Protein AF-A0A7W4DAJ7-F1 (afdb_monomer)

pLDDT: mean 89.37, std 15.66, range [26.16, 98.56]

Secondary structure (DSSP, 8-state):
----------------------SEEEESSSSPPTTEEEEEEESS-GGGTTSPEEEEEESTT-SEEEES-S-PPTTEEEEEEEEEEEEETBEEEEEEEEEEEEEEE-TT-SEEEESSS---TTEEEEEEEEESS--TB---SSS-EEEEEEEE-TT-SEEEEETTSPPPTTEEEEEEE--TBBBSSTT-EEEEEESS---EEEEEEEEETTS-EEEESS--HHHHHHTTEEEEEEEEEEESS--TTEEEEEEEEETTTTEEEEESS--HHHHHTTTPEEEEEEEEEESS--TTEEEEEEEEETTTTEEEEESS--SS-BTTBEEEEEEEEEE--

Solvent-accessible surface area (backbone atoms only — not comparable to full-atom values): 18403 Å² total; per-residue (Å²): 132,89,80,91,86,86,82,87,78,87,74,89,86,78,87,82,75,76,76,71,76,61,63,58,49,74,40,65,57,92,72,65,58,92,68,38,42,46,44,34,34,42,65,62,24,74,95,36,81,52,33,46,34,31,32,31,36,43,53,81,93,56,58,70,48,62,22,54,54,88,79,64,57,89,55,29,38,40,42,28,32,47,71,45,72,48,76,53,59,63,26,69,21,88,90,50,73,42,57,39,29,30,35,34,45,47,74,55,48,55,68,49,58,21,48,50,77,80,62,33,91,48,36,35,28,52,28,38,52,74,46,74,50,76,54,57,52,23,69,26,86,90,49,73,32,54,39,27,37,32,35,47,52,35,73,51,55,61,50,67,30,22,64,81,34,66,74,41,93,55,51,45,81,76,46,71,38,63,36,74,48,39,36,88,55,78,56,23,27,27,37,33,37,38,80,67,61,86,55,69,35,52,31,32,31,29,42,30,82,87,63,17,45,46,63,33,58,72,90,52,67,71,66,36,42,76,76,43,27,44,83,74,48,64,60,21,23,29,45,67,56,91,51,69,60,45,45,53,30,33,29,26,37,21,76,93,65,49,22,40,44,76,33,59,71,90,50,69,76,66,40,42,79,73,54,27,43,81,68,51,76,40,47,29,32,23,57,31,84,32,72,84,38,40,51,34,32,34,24,43,19,87,85,78,63,28,41,48,77,34,61,69,88,47,91,89,33,57,99,73,22,35,60,76,48,72,58,31,20,30,32,70,96

Sequence (333 aa):
MNKYLCILAALISLSSTQLQAATTSTSCSSTAPSGYVMTKIQERSNSCSGGNLYTYTRLAGESVLDTCIRTTPSGWINTKERSYTGSGICGSSSGTPKTIWQITNSYGQTKLNSCTRTLPTGWVITRQTSYSGSGDCGMASGSKRTQYEAQSTAGQSQMSVCNASTLPSGWEVSATSSSTNCGTGSGNLWKILNTKPLTKVALHHYIGKTGDNLYVTKRDDAGMALYKYSYNAIAAQVPSSAAFGTTVLHRYYNASIANSFYTIGRDDASYSKFGYTYAGAAANVFTAKVPNATALHRYWNPTTKHHFYSVVYSSTGINGFKYEKVEGYVYNP

Mean predicted aligned error: 7.99 Å

Radius of gyration: 26.55 Å; Cα contacts (8 Å, |Δi|>4): 774; chains: 1; bounding box: 78×49×83 Å

Organism: NCBI:txid2759165

Structure (mmCIF, N/CA/C/O backbone):
data_AF-A0A7W4DAJ7-F1
#
_entry.id   AF-A0A7W4DAJ7-F1
#
loop_
_atom_site.group_PDB
_atom_site.id
_atom_site.type_symbol
_atom_site.label_atom_id
_atom_site.label_alt_id
_atom_site.label_comp_id
_atom_site.label_asym_id
_atom_site.label_entity_id
_atom_site.label_seq_id
_atom_site.pdbx_PDB_ins_code
_atom_site.Cartn_x
_atom_site.Cartn_y
_atom_site.Cartn_z
_atom_site.occupancy
_atom_site.B_iso_or_equiv
_atom_site.auth_seq_id
_atom_site.auth_comp_id
_atom_site.auth_asym_id
_atom_site.auth_atom_id
_atom_site.pdbx_PDB_model_num
ATOM 1 N N . MET A 1 1 ? 51.547 -26.881 51.484 1.00 33.78 1 MET A N 1
ATOM 2 C CA . MET A 1 1 ? 51.758 -27.624 50.217 1.00 33.78 1 MET A CA 1
ATOM 3 C C . MET A 1 1 ? 50.381 -27.728 49.559 1.00 33.78 1 MET A C 1
ATOM 5 O O . MET A 1 1 ? 49.455 -28.091 50.261 1.00 33.78 1 MET A O 1
ATOM 9 N N . ASN A 1 2 ? 50.125 -27.098 48.402 1.00 30.67 2 ASN A N 1
ATOM 10 C CA . ASN A 1 2 ? 50.124 -27.732 47.063 1.00 30.67 2 ASN A CA 1
ATOM 11 C C . ASN A 1 2 ? 49.470 -29.142 47.055 1.00 30.67 2 ASN A C 1
ATOM 13 O O . ASN A 1 2 ? 49.910 -29.979 47.830 1.00 30.67 2 ASN A O 1
ATOM 17 N N . LYS A 1 3 ? 48.514 -29.497 46.171 1.00 32.69 3 LYS A N 1
ATOM 18 C CA . LYS A 1 3 ? 48.150 -28.904 44.859 1.00 32.69 3 LYS A CA 1
ATOM 19 C C . LYS A 1 3 ? 46.856 -29.550 44.277 1.00 32.69 3 LYS A C 1
ATOM 21 O O . LYS A 1 3 ? 46.663 -30.737 44.498 1.00 32.69 3 LYS A O 1
ATOM 26 N N . TYR A 1 4 ? 46.106 -28.815 43.434 1.00 31.58 4 TYR A N 1
ATOM 27 C CA . TYR A 1 4 ? 45.029 -29.271 42.502 1.00 31.58 4 TYR A CA 1
ATOM 28 C C . TYR A 1 4 ? 43.730 -29.884 43.090 1.00 31.58 4 TYR A C 1
ATOM 30 O O . TYR A 1 4 ? 43.717 -30.308 44.235 1.00 31.58 4 TYR A O 1
ATOM 38 N N . LEU A 1 5 ? 42.619 -30.074 42.352 1.00 30.75 5 LEU A N 1
ATOM 39 C CA . LEU A 1 5 ? 41.896 -29.298 41.307 1.00 30.75 5 LEU A CA 1
ATOM 40 C C . LEU A 1 5 ? 40.697 -30.166 40.850 1.00 30.75 5 LEU A C 1
ATOM 42 O O . LEU A 1 5 ? 40.936 -31.228 40.285 1.00 30.75 5 LEU A O 1
ATOM 46 N N . CYS A 1 6 ? 39.445 -29.714 40.989 1.00 26.16 6 CYS A N 1
ATOM 47 C CA . CYS A 1 6 ? 38.350 -30.104 40.078 1.00 26.16 6 CYS A CA 1
ATOM 48 C C . CYS A 1 6 ? 37.116 -29.212 40.262 1.00 26.16 6 CYS A C 1
ATOM 50 O O . CYS A 1 6 ? 36.473 -29.223 41.308 1.00 26.16 6 CYS A O 1
ATOM 52 N N . ILE A 1 7 ? 36.786 -28.454 39.218 1.00 32.19 7 ILE A N 1
ATOM 53 C CA . ILE A 1 7 ? 35.548 -27.680 39.099 1.00 32.19 7 ILE A CA 1
ATOM 54 C C . ILE A 1 7 ? 34.570 -28.539 38.297 1.00 32.19 7 ILE A C 1
ATOM 56 O O . ILE A 1 7 ? 34.875 -28.885 37.156 1.00 32.19 7 ILE A O 1
ATOM 60 N N . LEU A 1 8 ? 33.398 -28.861 38.853 1.00 30.36 8 LEU A N 1
ATOM 61 C CA . LEU A 1 8 ? 32.324 -29.466 38.066 1.00 30.36 8 LEU A CA 1
ATOM 62 C C . LEU A 1 8 ? 31.542 -28.354 37.354 1.00 30.36 8 LEU A C 1
ATOM 64 O O . LEU A 1 8 ? 30.741 -27.648 37.965 1.00 30.36 8 LEU A O 1
ATOM 68 N N . ALA A 1 9 ? 31.800 -28.178 36.061 1.00 30.23 9 ALA A N 1
ATOM 69 C CA . ALA A 1 9 ? 31.049 -27.252 35.224 1.00 30.23 9 ALA A CA 1
ATOM 70 C C . ALA A 1 9 ? 29.729 -27.896 34.768 1.00 30.23 9 ALA A C 1
ATOM 72 O O . ALA A 1 9 ? 29.738 -28.879 34.026 1.00 30.23 9 ALA A O 1
ATOM 73 N N . ALA A 1 10 ? 28.595 -27.316 35.165 1.00 31.58 10 ALA A N 1
ATOM 74 C CA . ALA A 1 10 ? 27.299 -27.638 34.577 1.00 31.58 10 ALA A CA 1
ATOM 75 C C . ALA A 1 10 ? 27.140 -26.881 33.244 1.00 31.58 10 ALA A C 1
ATOM 77 O O . ALA A 1 10 ? 26.895 -25.676 33.216 1.00 31.58 10 ALA A O 1
ATOM 78 N N . LEU A 1 11 ? 27.334 -27.600 32.138 1.00 32.72 11 LEU A N 1
ATOM 79 C CA . LEU A 1 11 ? 27.004 -27.167 30.775 1.00 32.72 11 LEU A CA 1
ATOM 80 C C . LEU A 1 11 ? 25.499 -27.342 30.488 1.00 32.72 11 LEU A C 1
ATOM 82 O O . LEU A 1 11 ? 24.826 -28.063 31.218 1.00 32.72 11 LEU A O 1
ATOM 86 N N . ILE A 1 12 ? 25.038 -26.785 29.350 1.00 32.53 12 ILE A N 1
ATOM 87 C CA . ILE A 1 12 ? 23.666 -26.876 28.780 1.00 32.53 12 ILE A CA 1
ATOM 88 C C . ILE A 1 12 ? 22.660 -25.947 29.502 1.00 32.53 12 ILE A C 1
ATOM 90 O O . ILE A 1 12 ? 22.539 -25.999 30.714 1.00 32.53 12 ILE A O 1
ATOM 94 N N . SER A 1 13 ? 21.827 -25.110 28.868 1.00 29.41 13 SER A N 1
ATOM 95 C CA . SER A 1 13 ? 21.756 -24.503 27.517 1.00 29.41 13 SER A CA 1
ATOM 96 C C . SER A 1 13 ? 20.703 -23.354 27.588 1.00 29.41 13 SER A C 1
ATOM 98 O O . SER A 1 13 ? 20.136 -23.1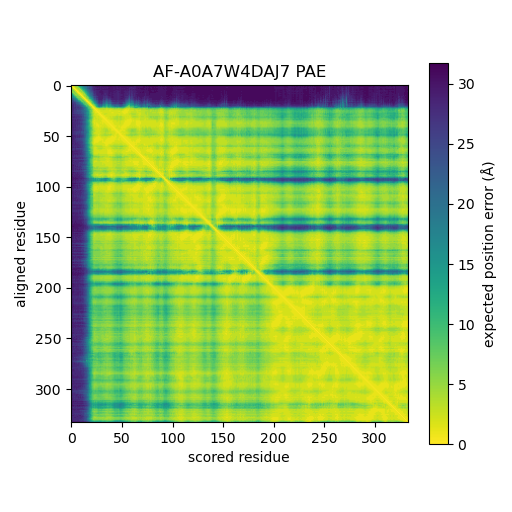42 28.655 1.00 29.41 13 SER A O 1
ATOM 100 N N . LEU A 1 14 ? 20.356 -22.551 26.573 1.00 34.28 14 LEU A N 1
ATOM 101 C CA . LEU A 1 14 ? 20.748 -22.451 25.160 1.00 34.28 14 LEU A CA 1
ATOM 102 C C . LEU A 1 14 ? 20.540 -20.981 24.726 1.00 34.28 14 LEU A C 1
ATOM 104 O O . LEU A 1 14 ? 19.522 -20.381 25.067 1.00 34.28 14 LEU A O 1
ATOM 108 N N . SER A 1 15 ? 21.461 -20.383 23.966 1.00 37.88 15 SER A N 1
ATOM 109 C CA . SER A 1 15 ? 21.301 -19.015 23.448 1.00 37.88 15 SER A CA 1
ATOM 110 C C . SER A 1 15 ? 20.255 -18.946 22.326 1.00 37.88 15 SER A C 1
ATOM 112 O O . SER A 1 15 ? 20.530 -19.348 21.195 1.00 37.88 15 SER A O 1
ATOM 114 N N . SER A 1 16 ? 19.081 -18.371 22.593 1.00 39.38 16 SER A N 1
ATOM 115 C CA . SER A 1 16 ? 18.081 -18.050 21.564 1.00 39.38 16 SER A CA 1
ATOM 116 C C . SER A 1 16 ? 18.414 -16.740 20.840 1.00 39.38 16 SER A C 1
ATOM 118 O O . SER A 1 16 ? 17.649 -15.774 20.847 1.00 39.38 16 SER A O 1
ATOM 120 N N . THR A 1 17 ? 19.556 -16.705 20.149 1.00 34.31 17 THR A N 1
ATOM 121 C CA . THR A 1 17 ? 19.778 -15.706 19.098 1.00 34.31 17 THR A CA 1
ATOM 122 C C . THR A 1 17 ? 18.739 -15.928 18.004 1.00 34.31 17 THR A C 1
ATOM 124 O O . THR A 1 17 ? 18.883 -16.826 17.174 1.00 34.31 17 THR A O 1
ATOM 127 N N . GLN A 1 18 ? 17.678 -15.116 18.003 1.00 42.44 18 GLN A N 1
ATOM 128 C CA . GLN A 1 18 ? 16.783 -15.023 16.858 1.00 42.44 18 GLN A CA 1
ATOM 129 C C . GLN A 1 18 ? 17.618 -14.612 15.644 1.00 42.44 18 GLN A C 1
ATOM 131 O O . GLN A 1 18 ? 18.079 -13.474 15.556 1.00 42.44 18 GLN A O 1
ATOM 136 N N . LEU A 1 19 ? 17.790 -15.536 14.698 1.00 36.09 19 LEU A N 1
ATOM 137 C CA . LEU A 1 19 ? 18.205 -15.204 13.343 1.00 36.09 19 LEU A CA 1
ATOM 138 C C . LEU A 1 19 ? 17.119 -14.313 12.731 1.00 36.09 19 LEU A C 1
ATOM 140 O O . LEU A 1 19 ? 16.171 -14.793 12.109 1.00 36.09 19 LEU A O 1
ATOM 144 N N . GLN A 1 20 ? 17.274 -12.995 12.879 1.00 46.31 20 GLN A N 1
ATOM 145 C CA . GLN A 1 20 ? 16.800 -12.089 11.843 1.00 46.31 20 GLN A CA 1
ATOM 146 C C . GLN A 1 20 ? 17.434 -12.585 10.545 1.00 46.31 20 GLN A C 1
ATOM 148 O O . GLN A 1 20 ? 18.659 -12.597 10.416 1.00 46.31 20 GLN A O 1
ATOM 153 N N . ALA A 1 21 ? 16.603 -13.065 9.617 1.00 50.28 21 ALA A N 1
ATOM 154 C CA . ALA A 1 21 ? 17.070 -13.457 8.297 1.00 50.28 21 ALA A CA 1
ATOM 155 C C . ALA A 1 21 ? 17.831 -12.268 7.712 1.00 50.28 21 ALA A C 1
ATOM 157 O O . ALA A 1 21 ? 17.255 -11.183 7.584 1.00 50.28 21 ALA A O 1
ATOM 158 N N . ALA A 1 22 ? 19.121 -12.464 7.431 1.00 57.75 22 ALA A N 1
ATOM 159 C CA . ALA A 1 22 ? 19.999 -11.378 7.037 1.00 57.75 22 ALA A CA 1
ATOM 160 C C . ALA A 1 22 ? 19.376 -10.615 5.857 1.00 57.75 22 ALA A C 1
ATOM 162 O O . ALA A 1 22 ? 18.898 -11.218 4.885 1.00 57.75 22 ALA A O 1
ATOM 163 N N . THR A 1 23 ? 19.333 -9.284 5.979 1.00 81.56 23 THR A N 1
ATOM 164 C CA . THR A 1 23 ? 18.776 -8.382 4.959 1.00 81.56 23 THR A CA 1
ATOM 165 C C . THR A 1 23 ? 19.469 -8.576 3.619 1.00 81.56 23 THR A C 1
ATOM 167 O O . THR A 1 23 ? 18.828 -8.452 2.577 1.00 81.56 23 THR A O 1
ATOM 170 N N . THR A 1 24 ? 20.740 -8.980 3.643 1.00 90.75 24 THR A N 1
ATOM 171 C CA . THR A 1 24 ? 21.474 -9.487 2.488 1.00 90.75 24 THR A CA 1
ATOM 172 C C . THR A 1 24 ? 21.997 -10.907 2.715 1.00 90.75 24 THR A C 1
ATOM 174 O O . THR A 1 24 ? 22.301 -11.318 3.831 1.00 90.75 24 THR A O 1
ATOM 177 N N . SER A 1 25 ? 22.110 -11.670 1.633 1.00 92.69 25 SER A N 1
ATOM 17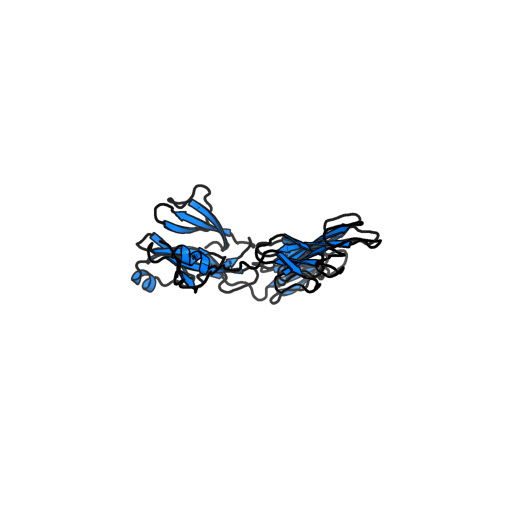8 C CA . SER A 1 25 ? 22.717 -13.002 1.585 1.00 92.69 25 SER A CA 1
ATOM 179 C C . SER A 1 25 ? 23.628 -13.092 0.360 1.00 92.69 25 SER A C 1
ATOM 181 O O . SER A 1 25 ? 23.427 -12.360 -0.611 1.00 92.69 25 SER A O 1
ATOM 183 N N . THR A 1 26 ? 24.631 -13.968 0.379 1.00 95.06 26 THR A N 1
ATOM 184 C CA . THR A 1 26 ? 25.514 -14.202 -0.770 1.00 95.06 26 THR A CA 1
ATOM 185 C C . THR A 1 26 ? 25.552 -15.676 -1.160 1.0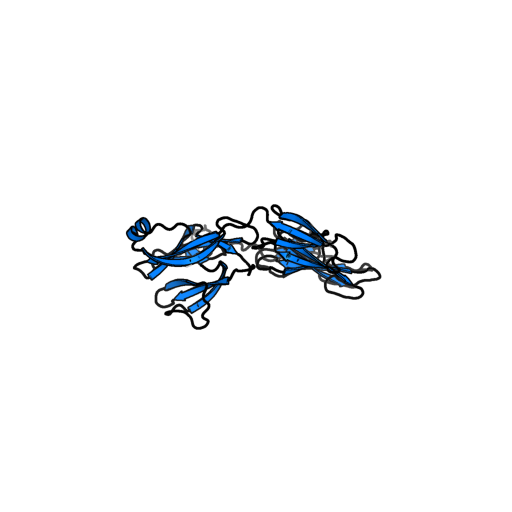0 95.06 26 THR A C 1
ATOM 187 O O . THR A 1 26 ? 25.404 -16.561 -0.321 1.00 95.06 26 THR A O 1
ATOM 190 N N . SER A 1 27 ? 25.716 -15.952 -2.454 1.00 95.06 27 SER A N 1
ATOM 191 C CA . SER A 1 27 ? 25.830 -17.316 -2.983 1.00 95.06 27 SER A CA 1
ATOM 192 C C . SER A 1 27 ? 26.612 -17.334 -4.293 1.00 95.06 27 SER A C 1
ATOM 194 O O . SER A 1 27 ? 26.646 -16.339 -5.014 1.00 95.06 27 SER A O 1
ATOM 196 N N . CYS A 1 28 ? 27.206 -18.479 -4.625 1.00 96.44 28 CYS A N 1
ATOM 197 C CA . CYS A 1 28 ? 27.807 -18.736 -5.937 1.00 96.44 28 CYS A CA 1
ATOM 198 C C . CYS A 1 28 ? 26.775 -19.211 -6.981 1.00 96.44 28 CYS A C 1
ATOM 200 O O . CYS A 1 28 ? 27.097 -19.338 -8.160 1.00 96.44 28 CYS A O 1
ATOM 202 N N . SER A 1 29 ? 25.526 -19.462 -6.565 1.00 94.62 29 SER A N 1
ATOM 203 C CA . SER A 1 29 ? 24.396 -19.720 -7.465 1.00 94.62 29 SER A CA 1
ATOM 204 C C . SER A 1 29 ? 23.728 -18.414 -7.895 1.00 94.62 29 SER A C 1
ATOM 206 O O . SER A 1 29 ? 23.522 -17.522 -7.069 1.00 94.62 29 SER A O 1
ATOM 208 N N . SER A 1 30 ? 23.340 -18.328 -9.171 1.00 93.06 30 SER A N 1
ATOM 209 C CA . SER A 1 30 ? 22.567 -17.222 -9.760 1.00 93.06 30 SER A CA 1
ATOM 210 C C . SER A 1 30 ? 21.060 -17.285 -9.460 1.00 93.06 30 SER A C 1
ATOM 212 O O . SER A 1 30 ? 20.322 -16.366 -9.822 1.00 93.06 30 SER A O 1
ATOM 214 N N . THR A 1 31 ? 20.590 -18.347 -8.798 1.00 92.44 31 THR A N 1
ATOM 215 C CA . THR A 1 31 ? 19.188 -18.499 -8.391 1.00 92.44 31 THR A CA 1
ATOM 216 C C . THR A 1 31 ? 18.927 -17.769 -7.075 1.00 92.44 31 THR A C 1
ATOM 218 O O . THR A 1 31 ? 19.501 -18.112 -6.040 1.00 92.44 31 THR A O 1
ATOM 221 N N . ALA A 1 32 ? 18.017 -16.793 -7.096 1.00 89.06 32 ALA A N 1
ATOM 222 C CA . ALA A 1 32 ? 17.595 -16.077 -5.895 1.00 89.06 32 ALA A CA 1
ATOM 223 C C . ALA A 1 32 ? 16.764 -16.972 -4.950 1.00 89.06 32 ALA A C 1
ATOM 225 O O . ALA A 1 32 ? 15.858 -17.668 -5.417 1.00 89.06 32 ALA A O 1
ATOM 226 N N . PRO A 1 33 ? 17.000 -16.921 -3.624 1.00 90.44 33 PRO A N 1
ATOM 227 C CA . PRO A 1 33 ? 16.081 -17.484 -2.639 1.00 90.44 33 PRO A CA 1
ATOM 228 C C . PRO A 1 33 ? 14.688 -16.839 -2.710 1.00 90.44 33 PRO A C 1
ATOM 230 O O . PRO A 1 33 ? 14.539 -15.680 -3.101 1.00 90.44 33 PRO A O 1
ATOM 233 N N . SER A 1 34 ? 13.655 -17.563 -2.270 1.00 89.69 34 SER A N 1
ATOM 234 C CA . SER A 1 34 ? 12.292 -17.017 -2.207 1.00 89.69 34 SER A CA 1
ATOM 235 C C . SER A 1 34 ? 12.227 -15.778 -1.304 1.00 89.69 34 SER A C 1
ATOM 237 O O . SER A 1 34 ? 12.736 -15.786 -0.184 1.00 89.69 34 SER A O 1
ATOM 239 N N . GLY A 1 35 ? 11.608 -14.700 -1.795 1.00 90.81 35 GLY A N 1
ATOM 240 C CA . GLY A 1 35 ? 11.524 -13.416 -1.087 1.00 90.81 35 GLY A CA 1
ATOM 241 C C . GLY A 1 35 ? 12.784 -12.541 -1.166 1.00 90.81 35 GLY A C 1
ATOM 242 O O . GLY A 1 35 ? 12.843 -11.524 -0.473 1.00 90.81 35 GLY A O 1
ATOM 243 N N . TYR A 1 36 ? 13.763 -12.901 -2.000 1.00 93.25 36 TYR A N 1
ATOM 244 C CA . TYR A 1 36 ? 14.977 -12.125 -2.260 1.00 93.25 36 TYR A CA 1
ATOM 245 C C . TYR A 1 36 ? 15.100 -11.739 -3.745 1.00 93.25 36 TYR A C 1
ATOM 247 O O . TYR A 1 36 ? 14.477 -12.343 -4.617 1.00 93.25 36 TYR A O 1
ATOM 255 N N . VAL A 1 37 ? 15.936 -10.741 -4.042 1.00 95.38 37 VAL A N 1
ATOM 256 C CA . VAL A 1 37 ? 16.278 -10.313 -5.409 1.00 95.38 37 VAL A CA 1
ATOM 257 C C . VAL A 1 37 ? 17.785 -10.088 -5.545 1.00 95.38 37 VAL A C 1
ATOM 259 O O . VAL A 1 37 ? 18.436 -9.673 -4.590 1.00 95.38 37 VAL A O 1
ATOM 262 N N . MET A 1 38 ? 18.358 -10.380 -6.717 1.00 96.38 38 MET A N 1
ATOM 263 C CA . MET A 1 38 ? 19.790 -10.196 -6.983 1.00 96.38 38 MET A CA 1
ATOM 264 C C . MET A 1 38 ? 20.129 -8.705 -7.110 1.00 96.38 38 MET A C 1
ATOM 266 O O . MET A 1 38 ? 19.673 -8.054 -8.050 1.00 96.38 38 MET A O 1
ATOM 270 N N . THR A 1 39 ? 20.939 -8.174 -6.199 1.00 96.12 39 THR A N 1
ATOM 271 C CA . THR A 1 39 ? 21.294 -6.744 -6.114 1.00 96.12 39 THR A CA 1
ATOM 272 C C . THR A 1 39 ? 22.760 -6.453 -6.431 1.00 96.12 39 THR A C 1
ATOM 274 O O . THR A 1 39 ? 23.105 -5.312 -6.735 1.00 96.12 39 THR A O 1
ATOM 277 N N . LYS A 1 40 ? 23.631 -7.472 -6.423 1.00 95.62 40 LYS A N 1
ATOM 278 C CA . LYS A 1 40 ? 25.032 -7.338 -6.845 1.00 95.62 40 LYS A CA 1
ATOM 279 C C . LYS A 1 40 ? 25.561 -8.615 -7.494 1.00 95.62 40 LYS A C 1
ATOM 281 O O . LYS A 1 40 ? 25.179 -9.717 -7.104 1.00 95.62 40 LYS A O 1
ATOM 286 N N . ILE A 1 41 ? 26.491 -8.458 -8.431 1.00 95.19 41 ILE A N 1
ATOM 287 C CA . ILE A 1 41 ? 27.317 -9.526 -8.999 1.00 95.19 41 ILE A CA 1
ATOM 288 C C . ILE A 1 41 ? 28.783 -9.111 -8.850 1.00 95.19 41 ILE A C 1
ATOM 290 O O . ILE A 1 41 ? 29.209 -8.105 -9.416 1.00 95.19 41 ILE A O 1
ATOM 294 N N . GLN A 1 42 ? 29.557 -9.885 -8.094 1.00 94.00 42 GLN A N 1
ATOM 295 C CA . GLN A 1 42 ? 31.012 -9.789 -8.046 1.00 94.00 42 GLN A CA 1
ATOM 296 C C . GLN A 1 42 ? 31.602 -10.919 -8.890 1.00 94.00 42 GLN A C 1
ATOM 298 O O . GLN A 1 42 ? 31.528 -12.090 -8.524 1.00 94.00 42 GLN A O 1
ATOM 303 N N . GLU A 1 43 ? 32.189 -10.562 -10.024 1.00 92.00 43 GLU A N 1
ATOM 304 C CA . GLU A 1 43 ? 32.888 -11.499 -10.903 1.00 92.00 43 GLU A CA 1
ATOM 305 C C . GLU A 1 43 ? 34.259 -11.874 -10.319 1.00 92.00 43 GLU A C 1
ATOM 307 O O . GLU A 1 43 ? 34.854 -11.094 -9.573 1.00 92.00 43 GLU A O 1
ATOM 312 N N . ARG A 1 44 ? 34.769 -13.061 -10.675 1.00 92.25 44 ARG A N 1
ATOM 313 C CA . ARG A 1 44 ? 36.091 -13.567 -10.251 1.00 92.25 44 ARG A CA 1
ATOM 314 C C . ARG A 1 44 ? 36.294 -13.564 -8.729 1.00 92.25 44 ARG A C 1
ATOM 316 O O . ARG A 1 44 ? 37.343 -13.172 -8.226 1.00 92.25 44 ARG A O 1
ATOM 323 N N . SER A 1 45 ? 35.281 -13.999 -7.985 1.00 93.69 45 SER A N 1
ATOM 324 C CA . SER A 1 45 ? 35.345 -14.076 -6.527 1.00 93.69 45 SER A CA 1
ATOM 325 C C . SER A 1 45 ? 36.083 -15.330 -6.056 1.00 93.69 45 SER A C 1
ATOM 327 O O . SER A 1 45 ? 35.707 -16.454 -6.398 1.00 93.69 45 SER A O 1
ATOM 329 N N . ASN A 1 46 ? 37.084 -15.149 -5.192 1.00 94.94 46 ASN A N 1
ATOM 330 C CA . ASN A 1 46 ? 37.797 -16.253 -4.538 1.00 94.94 46 ASN A CA 1
ATOM 331 C C . ASN A 1 46 ? 36.857 -17.124 -3.684 1.00 94.94 46 ASN A C 1
ATOM 333 O O . ASN A 1 46 ? 37.052 -18.332 -3.606 1.00 94.94 46 ASN A O 1
ATOM 337 N N . SER A 1 47 ? 35.787 -16.545 -3.121 1.00 94.81 47 SER A N 1
ATOM 338 C CA . SER A 1 47 ? 34.743 -17.279 -2.384 1.00 94.81 47 SER A CA 1
ATOM 339 C C . SER A 1 47 ? 33.941 -18.255 -3.254 1.00 94.81 47 SER A C 1
ATOM 341 O O . SER A 1 47 ? 33.230 -19.096 -2.719 1.00 94.81 47 SER A O 1
ATOM 343 N N . CYS A 1 48 ? 34.043 -18.133 -4.581 1.00 95.25 48 CYS A N 1
ATOM 344 C CA . CYS A 1 48 ? 33.388 -18.984 -5.572 1.00 95.25 48 CYS A CA 1
ATOM 345 C C . CYS A 1 48 ? 34.402 -19.618 -6.537 1.00 95.25 48 CYS A C 1
ATOM 347 O O . CYS A 1 48 ? 34.079 -19.846 -7.702 1.00 95.25 48 CYS A O 1
ATOM 349 N N . SER A 1 49 ? 35.641 -19.851 -6.084 1.00 95.19 49 SER A N 1
ATOM 350 C CA . SER A 1 49 ? 36.716 -20.478 -6.873 1.00 95.19 49 SER A CA 1
ATOM 351 C C . SER A 1 49 ? 36.992 -19.785 -8.220 1.00 95.19 49 SER A C 1
ATOM 353 O O . SER A 1 49 ? 37.239 -20.440 -9.228 1.00 95.19 49 SER A O 1
ATOM 355 N N . GLY A 1 50 ? 36.908 -18.449 -8.256 1.00 91.69 50 GLY A N 1
ATOM 356 C CA . GLY A 1 50 ? 37.061 -17.648 -9.479 1.00 91.69 50 GLY A CA 1
ATOM 357 C C . GLY A 1 50 ? 35.772 -17.473 -10.296 1.00 91.69 50 GLY A C 1
ATOM 358 O O . GLY A 1 50 ? 35.781 -16.766 -11.303 1.00 91.69 50 GLY A O 1
ATOM 359 N N . GLY A 1 51 ? 34.657 -18.060 -9.857 1.00 93.69 51 GLY A N 1
ATOM 360 C CA . GLY A 1 51 ? 33.317 -17.808 -10.385 1.00 93.69 51 GLY A CA 1
ATOM 361 C C . GLY A 1 51 ? 32.690 -16.504 -9.877 1.00 93.69 51 GLY A C 1
ATOM 362 O O . GLY A 1 51 ? 33.336 -15.663 -9.247 1.00 93.69 51 GLY A O 1
ATOM 363 N N . ASN A 1 52 ? 31.395 -16.334 -10.145 1.00 94.88 52 ASN A N 1
ATOM 364 C CA . ASN A 1 52 ? 30.636 -15.162 -9.711 1.00 94.88 52 ASN A CA 1
ATOM 365 C C . ASN A 1 52 ? 30.060 -15.362 -8.304 1.00 94.88 52 ASN A C 1
ATOM 367 O O . ASN A 1 52 ? 29.419 -16.375 -8.036 1.00 94.88 52 ASN A O 1
ATOM 371 N N . LEU A 1 53 ? 30.225 -14.359 -7.442 1.00 96.19 53 LEU A N 1
ATOM 372 C CA . LEU A 1 53 ? 29.530 -14.242 -6.163 1.00 96.19 53 LEU A CA 1
ATOM 373 C C . LEU A 1 53 ? 28.354 -13.274 -6.323 1.00 96.19 53 LEU A C 1
ATOM 375 O O . LEU A 1 53 ? 28.536 -12.092 -6.622 1.00 96.19 53 LEU A O 1
ATOM 379 N N . TYR A 1 54 ? 27.145 -13.775 -6.113 1.00 96.75 54 TYR A N 1
ATOM 380 C CA . TYR A 1 54 ? 25.904 -13.015 -6.194 1.00 96.75 54 TYR A CA 1
ATOM 381 C C . TYR A 1 54 ? 25.512 -12.519 -4.802 1.00 96.75 54 TYR A C 1
ATOM 383 O O . TYR A 1 54 ? 25.592 -13.275 -3.833 1.00 96.75 54 TYR A O 1
ATOM 391 N N . THR A 1 55 ? 25.073 -11.264 -4.690 1.00 96.69 55 THR A N 1
ATOM 392 C CA . THR A 1 55 ? 24.416 -10.738 -3.485 1.00 96.69 55 THR A CA 1
ATOM 393 C C . THR A 1 55 ? 22.923 -10.618 -3.732 1.00 96.69 55 THR A C 1
ATOM 395 O O . THR A 1 55 ? 22.485 -10.111 -4.767 1.00 96.69 55 THR A O 1
ATOM 398 N N . TYR A 1 56 ? 22.155 -11.069 -2.750 1.00 96.00 56 TYR A N 1
ATOM 399 C CA . TYR A 1 56 ? 20.707 -11.072 -2.732 1.00 96.00 56 TYR A CA 1
ATOM 400 C C . TYR A 1 56 ? 20.211 -10.201 -1.585 1.00 96.00 56 TYR A C 1
ATOM 402 O O . TYR A 1 56 ? 20.626 -10.422 -0.451 1.00 96.00 56 TYR A O 1
ATOM 410 N N . THR A 1 57 ? 19.302 -9.265 -1.849 1.00 95.50 57 THR A N 1
ATOM 411 C CA . THR A 1 57 ? 18.638 -8.461 -0.808 1.00 95.50 57 THR A CA 1
ATOM 412 C C . THR A 1 57 ? 17.216 -8.967 -0.587 1.00 95.50 57 THR A C 1
ATOM 414 O O . THR A 1 57 ? 16.523 -9.319 -1.546 1.00 95.50 57 THR A O 1
ATOM 417 N N . ARG A 1 58 ? 16.781 -9.035 0.674 1.00 94.31 58 ARG A N 1
ATOM 418 C CA . ARG A 1 58 ? 15.426 -9.441 1.060 1.00 94.31 58 ARG A CA 1
ATOM 419 C C . ARG A 1 58 ? 14.427 -8.355 0.654 1.00 94.31 58 ARG A C 1
ATOM 421 O O . ARG A 1 58 ? 14.642 -7.187 0.936 1.00 94.31 58 ARG A O 1
ATOM 428 N N . LEU A 1 59 ? 13.310 -8.736 0.038 1.00 93.19 59 LEU A N 1
ATOM 429 C CA . LEU A 1 59 ? 12.279 -7.787 -0.410 1.00 93.19 59 LEU A CA 1
ATOM 430 C C . LEU A 1 59 ? 11.454 -7.206 0.751 1.00 93.19 59 LEU A C 1
ATOM 432 O O . LEU A 1 59 ? 10.918 -6.105 0.660 1.00 93.19 59 LEU A O 1
ATOM 436 N N . ALA A 1 60 ? 11.300 -7.962 1.838 1.00 88.62 60 ALA A N 1
ATOM 437 C CA . ALA A 1 60 ? 10.482 -7.564 2.979 1.00 88.62 60 ALA A CA 1
ATOM 438 C C . ALA A 1 60 ? 11.188 -6.494 3.829 1.00 88.62 60 ALA A C 1
ATOM 440 O O . ALA A 1 60 ? 12.224 -6.775 4.430 1.00 88.62 60 ALA A O 1
ATOM 441 N N . GLY A 1 61 ? 10.573 -5.310 3.913 1.00 85.56 61 GLY A N 1
ATOM 442 C CA . GLY A 1 61 ? 11.111 -4.118 4.584 1.00 85.56 61 GLY A CA 1
ATOM 443 C C . GLY A 1 61 ? 11.572 -3.030 3.609 1.00 85.56 61 GLY A C 1
ATOM 444 O O . GLY A 1 61 ? 11.638 -1.867 3.992 1.00 85.56 61 GLY A O 1
ATOM 445 N N . GLU A 1 62 ? 11.808 -3.387 2.346 1.00 92.31 62 GLU A N 1
ATOM 446 C CA . GLU A 1 62 ? 12.359 -2.487 1.334 1.00 92.31 62 GLU A CA 1
ATOM 447 C C . GLU A 1 62 ? 11.268 -1.786 0.508 1.00 92.31 62 GLU A C 1
ATOM 449 O O . GLU A 1 62 ? 10.200 -2.343 0.224 1.00 92.31 62 GLU A O 1
ATOM 454 N N . SER A 1 63 ? 11.554 -0.550 0.090 1.00 92.62 63 SER A N 1
ATOM 455 C CA . SER A 1 63 ? 10.661 0.285 -0.730 1.00 92.62 63 SER A CA 1
ATOM 456 C C . SER A 1 63 ? 11.176 0.504 -2.157 1.00 92.62 63 SER A C 1
ATOM 458 O O . SER A 1 63 ? 10.377 0.588 -3.091 1.00 92.62 63 SER A O 1
ATOM 460 N N . VAL A 1 64 ? 12.497 0.560 -2.344 1.00 95.50 64 VAL A N 1
ATOM 461 C CA . VAL A 1 64 ? 13.179 0.702 -3.638 1.00 95.50 64 VAL A CA 1
ATOM 462 C C . VAL A 1 64 ? 14.458 -0.130 -3.605 1.00 95.50 64 VAL A C 1
ATOM 464 O O . VAL A 1 64 ? 15.208 -0.050 -2.638 1.00 95.50 64 VAL A O 1
ATOM 467 N N . LEU A 1 65 ? 14.728 -0.900 -4.659 1.00 95.94 65 LEU A N 1
ATOM 468 C CA . LEU A 1 65 ? 15.963 -1.673 -4.806 1.00 95.94 65 LEU A CA 1
ATOM 469 C C . LEU A 1 65 ? 16.513 -1.549 -6.225 1.00 95.94 65 LEU A C 1
ATOM 471 O O . LEU A 1 65 ? 15.759 -1.595 -7.195 1.00 95.94 65 LEU A O 1
ATOM 475 N N . ASP A 1 66 ? 17.834 -1.467 -6.343 1.00 95.50 66 ASP A N 1
ATOM 476 C CA . ASP A 1 66 ? 18.537 -1.670 -7.608 1.00 95.50 66 ASP A CA 1
ATOM 477 C C . ASP A 1 66 ? 18.881 -3.158 -7.761 1.00 95.50 66 ASP A C 1
ATOM 479 O O . ASP A 1 66 ? 19.410 -3.785 -6.842 1.00 95.50 66 ASP A O 1
ATOM 483 N N . THR A 1 67 ? 18.564 -3.739 -8.917 1.00 95.25 67 THR A N 1
ATOM 484 C CA . THR A 1 67 ? 18.719 -5.166 -9.202 1.00 95.25 67 THR A CA 1
ATOM 485 C C . THR A 1 67 ? 19.416 -5.432 -10.536 1.00 95.25 67 THR A C 1
ATOM 487 O O . THR A 1 67 ? 19.350 -4.648 -11.484 1.00 95.25 67 THR A O 1
ATOM 490 N N . CYS A 1 68 ? 20.097 -6.578 -10.588 1.00 94.31 68 CYS A N 1
ATOM 491 C CA . CYS A 1 68 ? 20.837 -7.093 -11.735 1.00 94.31 68 CYS A CA 1
ATOM 492 C C . CYS A 1 68 ? 20.043 -8.081 -12.599 1.00 94.31 68 CYS A C 1
ATOM 494 O O . CYS A 1 68 ? 20.611 -8.692 -13.503 1.00 94.31 68 CYS A O 1
ATOM 496 N N . ILE A 1 69 ? 18.742 -8.243 -12.336 1.00 90.56 69 ILE A N 1
ATOM 497 C CA . ILE A 1 69 ? 17.834 -9.054 -13.152 1.00 90.56 69 ILE A CA 1
ATOM 498 C C . ILE A 1 69 ? 16.622 -8.227 -13.589 1.00 90.56 69 ILE A C 1
ATOM 500 O O . ILE A 1 69 ? 16.061 -7.454 -12.819 1.00 90.56 69 ILE A O 1
ATOM 504 N N . ARG A 1 70 ? 16.188 -8.418 -14.839 1.00 87.06 70 ARG A N 1
ATOM 505 C CA . ARG A 1 70 ? 15.022 -7.720 -15.409 1.00 87.06 70 ARG A CA 1
ATOM 506 C C . ARG A 1 70 ? 13.683 -8.213 -14.841 1.00 87.06 70 ARG A C 1
ATOM 508 O O . ARG A 1 70 ? 12.682 -7.504 -14.908 1.00 87.06 70 ARG A O 1
ATOM 515 N N . THR A 1 71 ? 13.635 -9.443 -14.331 1.00 87.50 71 THR A N 1
ATOM 516 C CA . THR A 1 71 ? 12.421 -10.058 -13.778 1.00 87.50 71 THR A CA 1
ATOM 517 C C . THR A 1 71 ? 12.003 -9.369 -12.487 1.00 87.50 71 THR A C 1
ATOM 519 O O . THR A 1 71 ? 12.664 -9.495 -11.459 1.00 87.50 71 THR A O 1
ATOM 522 N N . THR A 1 72 ? 10.882 -8.654 -12.543 1.00 89.44 72 THR A N 1
ATOM 523 C CA . THR A 1 72 ? 10.318 -7.933 -11.400 1.00 89.44 72 THR A CA 1
ATOM 524 C C . THR A 1 72 ? 9.573 -8.896 -10.462 1.00 89.44 72 THR A C 1
ATOM 526 O O . THR A 1 72 ? 8.713 -9.640 -10.938 1.00 89.44 72 THR A O 1
ATOM 529 N N . PRO A 1 73 ? 9.865 -8.906 -9.146 1.00 92.19 73 PRO A N 1
ATOM 530 C CA . PRO A 1 73 ? 9.126 -9.715 -8.176 1.00 92.19 73 PRO A CA 1
ATOM 531 C C . PRO A 1 73 ? 7.643 -9.330 -8.065 1.00 92.19 73 PRO A C 1
ATOM 533 O O . PRO A 1 73 ? 7.253 -8.195 -8.343 1.00 92.19 73 PRO A O 1
ATOM 536 N N . SER A 1 74 ? 6.809 -10.259 -7.589 1.00 90.31 74 SER A N 1
ATOM 537 C CA . SER A 1 74 ? 5.398 -9.967 -7.300 1.00 90.31 74 SER A CA 1
ATOM 538 C C . SER A 1 74 ? 5.269 -8.834 -6.276 1.00 90.31 74 SER A C 1
ATOM 540 O O . SER A 1 74 ? 5.986 -8.810 -5.276 1.00 90.31 74 SER A O 1
ATOM 542 N N . GLY A 1 75 ? 4.366 -7.885 -6.534 1.00 91.44 75 GLY A N 1
ATOM 543 C CA . GLY A 1 75 ? 4.189 -6.683 -5.714 1.00 91.44 75 GLY A CA 1
ATOM 544 C C . GLY A 1 75 ? 5.196 -5.556 -5.983 1.00 91.44 75 GLY A C 1
ATOM 545 O O . GLY A 1 75 ? 5.113 -4.523 -5.323 1.00 91.44 75 GLY A O 1
ATOM 546 N N . TRP A 1 76 ? 6.101 -5.700 -6.953 1.00 95.12 76 TRP A N 1
ATOM 547 C CA . TRP A 1 76 ? 7.060 -4.664 -7.353 1.00 95.12 76 TRP A CA 1
ATOM 548 C C . TRP A 1 76 ? 6.822 -4.206 -8.800 1.00 95.12 76 TRP A C 1
ATOM 550 O O . TRP A 1 76 ? 6.181 -4.901 -9.588 1.00 95.12 76 TRP A O 1
ATOM 560 N N . ILE A 1 77 ? 7.343 -3.029 -9.154 1.00 96.62 77 ILE A N 1
ATOM 561 C CA . ILE A 1 77 ? 7.326 -2.463 -10.513 1.00 96.62 77 ILE A CA 1
ATOM 562 C C . ILE A 1 77 ? 8.754 -2.059 -10.895 1.00 96.62 77 ILE A C 1
ATOM 564 O O . ILE A 1 77 ? 9.422 -1.406 -10.102 1.00 96.62 77 ILE A O 1
ATOM 568 N N . ASN A 1 78 ? 9.224 -2.422 -12.094 1.00 96.00 78 ASN A N 1
ATOM 569 C CA . ASN A 1 78 ? 10.458 -1.880 -12.680 1.00 96.00 78 ASN A CA 1
ATOM 570 C C . ASN A 1 78 ? 10.212 -0.420 -13.078 1.00 96.00 78 ASN A C 1
ATOM 572 O O . ASN A 1 78 ? 9.513 -0.166 -14.057 1.00 96.00 78 ASN A O 1
ATOM 576 N N . THR A 1 79 ? 10.755 0.521 -12.309 1.00 96.19 79 THR A N 1
ATOM 577 C CA . THR A 1 79 ? 10.518 1.961 -12.463 1.00 96.19 79 THR A CA 1
ATOM 578 C C . THR A 1 79 ? 11.635 2.686 -13.207 1.00 96.19 79 THR A C 1
ATOM 580 O O . THR A 1 79 ? 11.365 3.747 -13.775 1.00 96.19 79 THR A O 1
ATOM 583 N N . LYS A 1 80 ? 12.861 2.132 -13.251 1.00 93.88 80 LYS A N 1
ATOM 584 C CA . LYS A 1 80 ? 13.991 2.686 -14.023 1.00 93.88 80 LYS A CA 1
ATOM 585 C C . LYS A 1 80 ? 14.899 1.604 -14.607 1.00 93.88 80 LYS A C 1
ATOM 587 O O . LYS A 1 80 ? 15.153 0.590 -13.969 1.00 93.88 80 LYS A O 1
ATOM 592 N N . GLU A 1 81 ? 15.506 1.881 -15.754 1.00 92.56 81 GLU A N 1
ATOM 593 C CA . GLU A 1 81 ? 16.580 1.089 -16.359 1.00 92.56 81 GLU A CA 1
ATOM 594 C C . GLU A 1 81 ? 17.800 1.992 -16.602 1.00 92.56 81 GLU A C 1
ATOM 596 O O . GLU A 1 81 ? 17.687 3.055 -17.210 1.00 92.56 81 GLU A O 1
ATOM 601 N N . ARG A 1 82 ? 18.987 1.593 -16.136 1.00 89.31 82 ARG A N 1
ATOM 602 C CA . ARG A 1 82 ? 20.242 2.345 -16.318 1.00 89.31 82 ARG A CA 1
ATOM 603 C C . ARG A 1 82 ? 21.314 1.432 -16.889 1.00 89.31 82 ARG A C 1
ATOM 605 O O . ARG A 1 82 ? 21.735 0.491 -16.221 1.00 89.31 82 ARG A O 1
ATOM 612 N N . SER A 1 83 ? 21.758 1.705 -18.112 1.00 87.62 83 SER A N 1
ATOM 613 C CA . SER A 1 83 ? 22.830 0.942 -18.761 1.00 87.62 83 SER A CA 1
ATOM 614 C C . SER A 1 83 ? 24.193 1.600 -18.550 1.00 87.62 83 SER A C 1
ATOM 616 O O . SER A 1 83 ? 24.284 2.827 -18.555 1.00 87.62 83 SER A O 1
ATOM 618 N N . TYR A 1 84 ? 25.244 0.795 -18.388 1.00 86.19 84 TYR A N 1
ATOM 619 C CA . TYR A 1 84 ? 26.613 1.264 -18.161 1.00 86.19 84 TYR A CA 1
ATOM 620 C C . TYR A 1 84 ? 27.652 0.442 -18.937 1.00 86.19 84 TYR A C 1
ATOM 622 O O . TYR A 1 84 ? 27.423 -0.724 -19.277 1.00 86.19 84 TYR A O 1
ATOM 630 N N . THR A 1 85 ? 28.799 1.073 -19.192 1.00 87.19 85 THR A N 1
ATOM 631 C CA . THR A 1 85 ? 30.044 0.456 -19.670 1.00 87.19 85 THR A CA 1
ATOM 632 C C . THR A 1 85 ? 31.110 0.511 -18.559 1.00 87.19 85 THR A C 1
ATOM 634 O O . THR A 1 85 ? 31.009 1.328 -17.645 1.00 87.19 85 THR A O 1
ATOM 637 N N . GLY A 1 86 ? 32.112 -0.376 -18.579 1.00 85.75 86 GLY A N 1
ATOM 638 C CA . GLY A 1 86 ? 33.037 -0.571 -17.451 1.00 85.75 86 GLY A CA 1
ATOM 639 C C . GLY A 1 86 ? 32.464 -1.429 -16.307 1.00 85.75 86 GLY A C 1
ATOM 640 O O . GLY A 1 86 ? 31.602 -2.288 -16.518 1.00 85.75 86 GLY A O 1
ATOM 641 N N . SER A 1 87 ? 32.969 -1.247 -15.088 1.00 87.38 87 SER A N 1
ATOM 642 C CA . 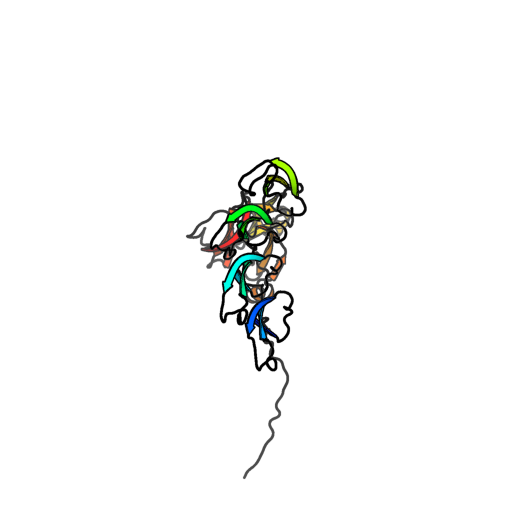SER A 1 87 ? 32.585 -2.050 -13.915 1.00 87.38 87 SER A CA 1
ATOM 643 C C . SER A 1 87 ? 31.494 -1.379 -13.083 1.00 87.38 87 SER A C 1
ATOM 645 O O . SER A 1 87 ? 31.513 -0.168 -12.885 1.00 87.38 87 SER A O 1
ATOM 647 N N . GLY A 1 88 ? 30.552 -2.169 -12.565 1.00 89.44 88 GLY A N 1
ATOM 648 C CA . GLY A 1 88 ? 29.441 -1.676 -11.750 1.00 89.44 88 GLY A CA 1
ATOM 649 C C . GLY A 1 88 ? 28.845 -2.764 -10.859 1.00 89.44 88 GLY A C 1
ATOM 650 O O . GLY A 1 88 ? 29.393 -3.860 -10.746 1.00 89.44 88 GLY A O 1
ATOM 651 N N . ILE A 1 89 ? 27.709 -2.473 -10.217 1.00 91.56 89 ILE A N 1
ATOM 652 C CA . ILE A 1 89 ? 27.098 -3.395 -9.243 1.00 91.56 89 ILE A CA 1
ATOM 653 C C . ILE A 1 89 ? 26.668 -4.738 -9.856 1.00 91.56 89 ILE A C 1
ATOM 655 O O . ILE A 1 89 ? 26.642 -5.736 -9.146 1.00 91.56 89 ILE A O 1
ATOM 659 N N . CYS A 1 90 ? 26.406 -4.799 -11.164 1.00 93.00 90 CYS A N 1
ATOM 660 C CA . CYS A 1 90 ? 25.972 -6.005 -11.880 1.00 93.00 90 CYS A CA 1
ATOM 661 C C . CYS A 1 90 ? 27.101 -6.666 -12.688 1.00 93.00 90 CYS A C 1
ATOM 663 O O . CYS A 1 90 ? 26.877 -7.226 -13.767 1.00 93.00 90 CYS A O 1
ATOM 665 N N . GLY A 1 91 ? 28.322 -6.592 -12.154 1.00 90.06 91 GLY A N 1
ATOM 666 C CA . GLY A 1 91 ? 29.539 -7.083 -12.789 1.00 90.06 91 GLY A CA 1
ATOM 667 C C . GLY A 1 91 ? 30.149 -6.081 -13.770 1.00 90.06 91 GLY A C 1
ATOM 668 O O . GLY A 1 91 ? 29.757 -4.909 -13.844 1.00 90.06 91 GLY A O 1
ATOM 669 N N . SER A 1 92 ? 31.127 -6.553 -14.530 1.00 84.44 92 SER A N 1
ATOM 670 C CA . SER A 1 92 ? 31.899 -5.770 -15.489 1.00 84.44 92 SER A CA 1
ATOM 671 C C . SER A 1 92 ? 31.320 -5.918 -16.892 1.00 84.44 92 SER A C 1
ATOM 673 O O . SER A 1 92 ? 30.800 -6.963 -17.279 1.00 84.44 92 SER A O 1
ATOM 675 N N . SER A 1 93 ? 31.428 -4.864 -17.690 1.00 70.62 93 SER A N 1
ATOM 676 C CA . SER A 1 93 ? 31.043 -4.866 -19.103 1.00 70.62 93 SER A CA 1
ATOM 677 C C . SER A 1 93 ? 32.278 -4.813 -19.995 1.00 70.62 93 SER A C 1
ATOM 679 O O . SER A 1 93 ? 32.652 -3.771 -20.530 1.00 70.62 93 SER A O 1
ATOM 681 N N . SER A 1 94 ? 32.912 -5.972 -20.184 1.00 67.38 94 SER A N 1
ATOM 682 C CA . SER A 1 94 ? 33.912 -6.172 -21.235 1.00 67.38 94 SER A CA 1
ATOM 683 C C . SER A 1 94 ? 33.223 -6.166 -22.609 1.00 67.38 94 SER A C 1
ATOM 685 O O . SER A 1 94 ? 32.828 -7.208 -23.127 1.00 67.38 94 SER A O 1
ATOM 687 N N . GLY A 1 95 ? 33.002 -4.974 -23.167 1.00 68.50 95 GLY A N 1
ATOM 688 C CA . GLY A 1 95 ? 32.460 -4.754 -24.516 1.00 68.50 95 GLY A CA 1
ATOM 689 C C . GLY A 1 95 ? 30.933 -4.827 -24.674 1.00 68.50 95 GLY A C 1
ATOM 690 O O . GLY A 1 95 ? 30.415 -4.283 -25.642 1.00 68.50 95 GLY A O 1
ATOM 691 N N . THR A 1 96 ? 30.189 -5.426 -23.736 1.00 76.25 96 THR A N 1
ATOM 692 C CA . THR A 1 96 ? 28.708 -5.484 -23.783 1.00 76.25 96 THR A CA 1
ATOM 693 C C . THR A 1 96 ? 28.088 -4.669 -22.644 1.00 76.25 96 THR A C 1
ATOM 695 O O . THR A 1 96 ? 28.320 -5.034 -21.489 1.00 76.25 96 THR A O 1
ATOM 698 N N . PRO A 1 97 ? 27.288 -3.616 -22.914 1.00 82.19 97 PRO A N 1
ATOM 699 C CA . PRO A 1 97 ? 26.656 -2.808 -21.872 1.00 82.19 97 PRO A CA 1
ATOM 700 C C . PRO A 1 97 ? 25.823 -3.647 -20.896 1.00 82.19 97 PRO A C 1
ATOM 702 O O . PRO A 1 97 ? 24.955 -4.423 -21.300 1.00 82.19 97 PRO A O 1
ATOM 705 N N . LYS A 1 98 ? 26.060 -3.464 -19.597 1.00 87.31 98 LYS A N 1
ATOM 706 C CA . LYS A 1 98 ? 25.232 -4.049 -18.530 1.00 87.31 98 LYS A CA 1
ATOM 707 C C . LYS A 1 98 ? 24.096 -3.087 -18.202 1.00 87.31 98 LYS A C 1
ATOM 709 O O . LYS A 1 98 ? 24.185 -1.900 -18.506 1.00 87.31 98 LYS A O 1
ATOM 714 N N . THR A 1 99 ? 23.025 -3.584 -17.589 1.00 88.75 99 THR A N 1
ATOM 715 C CA . THR A 1 99 ? 21.890 -2.760 -17.147 1.00 88.75 99 THR A CA 1
ATOM 716 C C . THR A 1 99 ? 21.574 -3.040 -15.683 1.00 88.75 99 THR A C 1
ATOM 718 O O . THR A 1 99 ? 21.676 -4.176 -15.228 1.00 88.75 99 THR A O 1
ATOM 721 N N . ILE A 1 100 ? 21.224 -1.979 -14.963 1.00 92.50 100 ILE A N 1
ATOM 722 C CA . ILE A 1 100 ? 20.665 -1.984 -13.614 1.00 92.50 100 ILE A CA 1
ATOM 723 C C . ILE A 1 100 ? 19.183 -1.654 -13.761 1.00 92.50 100 ILE A C 1
ATOM 725 O O . ILE A 1 100 ? 18.838 -0.650 -14.391 1.00 92.50 100 ILE A O 1
ATOM 729 N N . TRP A 1 101 ? 18.322 -2.462 -13.160 1.00 94.50 101 TRP A N 1
ATOM 730 C CA . TRP A 1 101 ? 16.891 -2.194 -13.072 1.00 94.50 101 TRP A CA 1
ATOM 731 C C . TRP A 1 101 ? 16.578 -1.691 -11.668 1.00 94.50 101 TRP A C 1
ATOM 733 O O . TRP A 1 101 ? 16.950 -2.331 -10.692 1.00 94.50 101 TRP A O 1
ATOM 743 N N . GLN A 1 102 ? 15.914 -0.548 -11.548 1.00 95.44 102 GLN A N 1
ATOM 744 C CA . GLN A 1 102 ? 15.371 -0.088 -10.278 1.00 95.44 102 GLN A CA 1
ATOM 745 C C . GLN A 1 102 ? 13.948 -0.614 -10.155 1.00 95.44 102 GLN A C 1
ATOM 747 O O . GLN A 1 102 ? 13.106 -0.344 -11.012 1.00 95.44 102 GLN A O 1
ATOM 752 N N . ILE A 1 103 ? 13.680 -1.359 -9.089 1.00 96.19 103 ILE A N 1
ATOM 753 C CA . ILE A 1 103 ? 12.340 -1.808 -8.738 1.00 96.19 103 ILE A CA 1
ATOM 754 C C . ILE A 1 103 ? 11.815 -0.995 -7.553 1.00 96.19 103 ILE A C 1
ATOM 756 O O . ILE A 1 103 ? 12.540 -0.719 -6.599 1.00 96.19 103 ILE A O 1
ATOM 760 N N . THR A 1 104 ? 10.538 -0.627 -7.602 1.00 97.06 104 THR A N 1
ATOM 761 C CA . THR A 1 104 ? 9.825 0.059 -6.517 1.00 97.06 104 THR A CA 1
ATOM 762 C C . THR A 1 104 ? 8.691 -0.823 -6.013 1.00 97.06 104 THR A C 1
ATOM 764 O O . THR A 1 104 ? 7.965 -1.434 -6.801 1.00 97.06 104 THR A O 1
ATOM 767 N N . ASN A 1 105 ? 8.548 -0.898 -4.695 1.00 94.81 105 ASN A N 1
ATOM 768 C CA . ASN A 1 105 ? 7.490 -1.639 -4.031 1.00 94.81 105 ASN A CA 1
ATOM 769 C C . ASN A 1 105 ? 6.141 -0.950 -4.296 1.00 94.81 105 ASN A C 1
ATOM 771 O O . ASN A 1 105 ? 5.986 0.247 -4.059 1.00 94.81 105 ASN A O 1
ATOM 775 N N . SER A 1 106 ? 5.164 -1.700 -4.805 1.00 94.25 106 SER A N 1
ATOM 776 C CA . SER A 1 106 ? 3.826 -1.172 -5.104 1.00 94.25 106 SER A CA 1
ATOM 777 C C . SER A 1 106 ? 2.945 -1.015 -3.856 1.00 94.25 106 SER A C 1
ATOM 779 O O . SER A 1 106 ? 1.898 -0.369 -3.915 1.00 94.25 106 SER A O 1
ATOM 781 N N . TYR A 1 107 ? 3.355 -1.578 -2.714 1.00 89.62 107 TYR A N 1
ATOM 782 C CA . TYR A 1 107 ? 2.639 -1.439 -1.451 1.00 89.62 107 TYR A CA 1
ATOM 783 C C . TYR A 1 107 ? 2.591 0.027 -0.996 1.00 89.62 107 TYR A C 1
ATOM 785 O O . TYR A 1 107 ? 3.604 0.724 -0.993 1.00 89.62 107 TYR A O 1
ATOM 793 N N . GLY A 1 108 ? 1.405 0.509 -0.612 1.00 87.94 108 GLY A N 1
ATOM 794 C CA . GLY A 1 108 ? 1.194 1.912 -0.242 1.00 87.94 108 GLY A CA 1
ATOM 795 C C . GLY A 1 108 ? 1.187 2.902 -1.417 1.00 87.94 108 GLY A C 1
ATOM 796 O O . GLY A 1 108 ? 0.936 4.086 -1.202 1.00 87.94 108 GLY A O 1
ATOM 797 N N . GLN A 1 109 ? 1.404 2.442 -2.655 1.00 93.38 109 GLN A N 1
ATOM 798 C CA . GLN A 1 109 ? 1.409 3.284 -3.852 1.00 93.38 109 GLN A CA 1
ATOM 799 C C . GLN A 1 109 ? 0.059 3.234 -4.581 1.00 93.38 109 GLN A C 1
ATOM 801 O O . GLN A 1 109 ? -0.617 2.206 -4.615 1.00 93.38 109 GLN A O 1
ATOM 806 N N . THR A 1 110 ? -0.322 4.342 -5.221 1.00 95.38 110 THR A N 1
ATOM 807 C CA . THR A 1 110 ? -1.496 4.400 -6.116 1.00 95.38 110 THR A CA 1
ATOM 808 C C . THR A 1 110 ? -1.140 4.649 -7.576 1.00 95.38 110 THR A C 1
ATOM 810 O O . THR A 1 110 ? -1.936 4.313 -8.451 1.00 95.38 110 THR A O 1
ATOM 813 N N . LYS A 1 111 ? 0.043 5.209 -7.849 1.00 96.06 111 LYS A N 1
ATOM 814 C CA . LYS A 1 111 ? 0.536 5.547 -9.184 1.00 96.06 111 LYS A CA 1
ATOM 815 C C . LYS A 1 111 ? 2.061 5.443 -9.218 1.00 96.06 111 LYS A C 1
ATOM 817 O O . LYS A 1 111 ? 2.720 5.930 -8.306 1.00 96.06 111 LYS A O 1
ATOM 822 N N . LEU A 1 112 ? 2.606 4.817 -10.257 1.00 97.00 112 LEU A N 1
ATOM 823 C CA . LEU A 1 112 ? 4.042 4.638 -10.491 1.00 97.00 112 LEU A CA 1
ATOM 824 C C . LEU A 1 112 ? 4.328 4.716 -11.997 1.00 97.00 112 LEU A C 1
ATOM 826 O O . LEU A 1 112 ? 3.468 4.400 -12.814 1.00 97.00 112 LEU A O 1
ATOM 830 N N . ASN A 1 113 ? 5.548 5.089 -12.376 1.00 96.19 113 ASN A N 1
ATOM 831 C CA . ASN A 1 113 ? 6.026 4.887 -13.745 1.00 96.19 113 ASN A CA 1
ATOM 832 C C . ASN A 1 113 ? 6.624 3.482 -13.866 1.00 96.19 113 ASN A C 1
ATOM 834 O O . ASN A 1 113 ? 7.301 3.032 -12.949 1.00 96.19 113 ASN A O 1
ATOM 838 N N . SER A 1 114 ? 6.407 2.809 -14.992 1.00 95.38 114 SER A N 1
ATOM 839 C CA . SER A 1 114 ? 6.949 1.484 -15.287 1.00 95.38 114 SER A CA 1
ATOM 840 C C . SER A 1 114 ? 7.708 1.473 -16.610 1.00 95.38 114 SER A C 1
ATOM 842 O O . SER A 1 114 ? 7.291 2.090 -17.591 1.00 95.38 114 SER A O 1
ATOM 844 N N . CYS A 1 115 ? 8.789 0.705 -16.658 1.00 94.06 115 CYS A N 1
ATOM 845 C CA . CYS A 1 115 ? 9.563 0.421 -17.864 1.00 94.06 115 CYS A CA 1
ATOM 846 C C . CYS A 1 115 ? 9.145 -0.894 -18.543 1.00 94.06 115 CYS A C 1
ATOM 848 O O . CYS A 1 115 ? 9.618 -1.226 -19.632 1.00 94.06 115 CYS A O 1
ATOM 850 N N . THR A 1 116 ? 8.209 -1.632 -17.940 1.00 91.94 116 THR A N 1
ATOM 851 C CA . THR A 1 116 ? 7.641 -2.874 -18.477 1.00 91.94 116 THR A CA 1
ATOM 852 C C . THR A 1 116 ? 6.122 -2.800 -18.595 1.00 91.94 116 THR A C 1
ATOM 854 O O . THR A 1 116 ? 5.443 -2.239 -17.737 1.00 91.94 116 THR A O 1
ATOM 857 N N . ARG A 1 117 ? 5.574 -3.434 -19.642 1.00 91.44 117 ARG A N 1
ATOM 858 C CA . ARG A 1 117 ? 4.118 -3.627 -19.800 1.00 91.44 117 ARG A CA 1
ATOM 859 C C . ARG A 1 117 ? 3.532 -4.594 -18.775 1.00 91.44 117 ARG A C 1
ATOM 861 O O . ARG A 1 117 ? 2.368 -4.472 -18.417 1.00 91.44 117 ARG A O 1
ATOM 868 N N . THR A 1 118 ? 4.327 -5.561 -18.326 1.00 90.81 118 THR A N 1
ATOM 869 C CA . THR A 1 118 ? 3.943 -6.479 -17.255 1.00 90.81 118 THR A CA 1
ATOM 870 C C . THR A 1 118 ? 3.950 -5.714 -15.937 1.00 90.81 118 THR A C 1
ATOM 872 O O . THR A 1 118 ? 5.003 -5.236 -15.511 1.00 90.81 118 THR A O 1
ATOM 875 N N . LEU A 1 119 ? 2.772 -5.593 -15.329 1.00 93.69 119 LEU A N 1
ATOM 876 C CA . LEU A 1 119 ? 2.538 -4.969 -14.030 1.00 93.69 119 LEU A CA 1
ATOM 877 C C . LEU A 1 119 ? 2.100 -6.040 -13.011 1.00 93.69 119 LEU A C 1
ATOM 879 O O . LEU A 1 119 ? 1.578 -7.083 -13.419 1.00 93.69 119 LEU A O 1
ATOM 883 N N . PRO A 1 120 ? 2.289 -5.814 -11.698 1.00 93.38 120 PRO A N 1
ATOM 884 C CA . PRO A 1 120 ? 1.738 -6.685 -10.666 1.00 93.38 120 PRO A CA 1
ATOM 885 C C . PRO A 1 120 ? 0.200 -6.687 -10.693 1.00 93.38 120 PRO A C 1
ATOM 887 O O . PRO A 1 120 ? -0.438 -5.737 -11.148 1.00 93.38 120 PRO A O 1
ATOM 890 N N . THR A 1 121 ? -0.408 -7.756 -10.174 1.00 91.94 121 THR A N 1
ATOM 891 C CA . THR A 1 121 ? -1.869 -7.901 -10.079 1.00 91.94 121 THR A CA 1
ATOM 892 C C . THR A 1 121 ? -2.516 -6.671 -9.438 1.00 91.94 121 THR A C 1
ATOM 894 O O . THR A 1 121 ? -2.024 -6.173 -8.429 1.00 91.94 121 THR A O 1
ATOM 897 N N . GLY A 1 122 ? -3.627 -6.196 -10.013 1.00 93.31 122 GLY A N 1
ATOM 898 C CA . GLY A 1 122 ? -4.346 -5.009 -9.529 1.00 93.31 122 GLY A CA 1
ATOM 899 C C . GLY A 1 122 ? -3.752 -3.666 -9.975 1.00 93.31 122 GLY A C 1
ATOM 900 O O . GLY A 1 122 ? -4.225 -2.617 -9.545 1.00 93.31 122 GLY A O 1
ATOM 901 N N . TRP A 1 123 ? -2.748 -3.673 -10.853 1.00 96.75 123 TRP A N 1
ATOM 902 C CA . TRP A 1 123 ? -2.242 -2.474 -11.521 1.00 96.75 123 TRP A CA 1
ATOM 903 C C . TRP A 1 123 ? -2.551 -2.506 -13.016 1.00 96.75 123 TRP A C 1
ATOM 905 O O . TRP A 1 123 ? -2.514 -3.561 -13.649 1.00 96.75 123 TRP A O 1
ATOM 915 N N . VAL A 1 124 ? -2.847 -1.334 -13.574 1.00 97.50 124 VAL A N 1
ATOM 916 C CA . VAL A 1 124 ? -3.213 -1.136 -14.982 1.00 97.50 124 VAL A CA 1
ATOM 917 C C . VAL A 1 124 ? -2.411 -0.000 -15.608 1.00 97.50 124 VAL A C 1
ATOM 919 O O . VAL A 1 124 ? -1.994 0.926 -14.915 1.00 97.50 124 VAL A O 1
ATOM 922 N N . ILE A 1 125 ? -2.204 -0.056 -16.923 1.00 97.50 125 ILE A N 1
ATOM 923 C CA . ILE A 1 125 ? -1.549 1.016 -17.684 1.00 97.50 125 ILE A CA 1
ATOM 924 C C . ILE A 1 125 ? -2.584 2.099 -18.010 1.00 97.50 125 ILE A C 1
ATOM 926 O O . ILE A 1 125 ? -3.557 1.814 -18.701 1.00 97.50 125 ILE A O 1
ATOM 930 N N . THR A 1 126 ? -2.371 3.340 -17.575 1.00 97.06 126 THR A N 1
ATOM 931 C CA . THR A 1 126 ? -3.231 4.505 -17.887 1.00 97.06 126 THR A CA 1
ATOM 932 C C . THR A 1 126 ? -2.655 5.404 -18.978 1.00 97.06 126 THR A C 1
ATOM 934 O O . THR A 1 126 ? -3.395 6.148 -19.623 1.00 97.06 126 THR A O 1
ATOM 937 N N . ARG A 1 127 ? -1.341 5.327 -19.217 1.00 95.69 127 ARG A N 1
ATOM 938 C CA . ARG A 1 127 ? -0.645 6.068 -20.275 1.00 95.69 127 ARG A CA 1
ATOM 939 C C . ARG A 1 127 ? 0.541 5.275 -20.814 1.00 95.69 127 ARG A C 1
ATOM 941 O O . ARG A 1 127 ? 1.214 4.571 -20.067 1.00 95.69 127 ARG A O 1
ATOM 948 N N . GLN A 1 128 ? 0.837 5.451 -22.092 1.00 93.88 128 GLN A N 1
ATOM 949 C CA . GLN A 1 128 ? 2.029 4.978 -22.775 1.00 93.88 128 GLN A CA 1
ATOM 950 C C . GLN A 1 128 ? 2.735 6.174 -23.429 1.00 93.88 128 GLN A C 1
ATOM 952 O O . GLN A 1 128 ? 2.205 6.782 -24.358 1.00 93.88 128 GLN A O 1
ATOM 957 N N . THR A 1 129 ? 3.947 6.490 -22.975 1.00 90.69 129 THR A N 1
ATOM 958 C CA . THR A 1 129 ? 4.761 7.595 -23.500 1.00 90.69 129 THR A CA 1
ATOM 959 C C . THR A 1 129 ? 6.020 7.035 -24.151 1.00 90.69 129 THR A C 1
ATOM 961 O O . THR A 1 129 ? 6.897 6.511 -23.463 1.00 90.69 129 THR A O 1
ATOM 964 N N . SER A 1 130 ? 6.127 7.152 -25.477 1.00 89.06 130 SER A N 1
ATOM 965 C CA . SER A 1 130 ? 7.325 6.751 -26.224 1.00 89.06 130 SER A CA 1
ATOM 966 C C . SER A 1 130 ? 8.229 7.952 -26.501 1.00 89.06 130 SER A C 1
ATOM 968 O O . SER A 1 130 ? 7.759 8.968 -27.009 1.00 89.06 130 SER A O 1
ATOM 970 N N . TYR A 1 131 ? 9.525 7.829 -26.209 1.00 85.88 131 TYR A N 1
ATOM 971 C CA . TYR A 1 131 ? 10.503 8.916 -26.293 1.00 85.88 131 TYR A CA 1
ATOM 972 C C . TYR A 1 131 ? 11.822 8.491 -26.964 1.00 85.88 131 TYR A C 1
ATOM 974 O O . TYR A 1 131 ? 12.170 7.308 -27.037 1.00 85.88 131 TYR A O 1
ATOM 982 N N . SER A 1 132 ? 12.555 9.485 -27.463 1.00 82.94 132 SER A N 1
ATOM 983 C CA . SER A 1 132 ? 13.939 9.396 -27.949 1.00 82.94 132 SER A CA 1
ATOM 984 C C . SER A 1 132 ? 14.879 10.119 -26.979 1.00 82.94 132 SER A C 1
ATOM 986 O O . SER A 1 132 ? 14.458 11.061 -26.315 1.00 82.94 132 SER A O 1
ATOM 988 N N . GLY A 1 133 ? 16.148 9.710 -26.912 1.00 81.38 133 GLY A N 1
ATOM 989 C CA . GLY A 1 133 ? 17.113 10.197 -25.918 1.00 81.38 133 GLY A CA 1
ATOM 990 C C . GLY A 1 133 ? 17.143 9.369 -24.625 1.00 81.38 133 GLY A C 1
ATOM 991 O O . GLY A 1 133 ? 16.799 8.185 -24.615 1.00 81.38 133 GLY A O 1
ATOM 992 N N . SER A 1 134 ? 17.615 9.976 -23.538 1.00 81.56 134 SER A N 1
ATOM 993 C CA . SER A 1 134 ? 17.663 9.383 -22.198 1.00 81.56 134 SER A CA 1
ATOM 994 C C . SER A 1 134 ? 16.371 9.639 -21.413 1.00 81.56 134 SER A C 1
ATOM 996 O O . SER A 1 134 ? 15.682 10.635 -21.612 1.00 81.56 134 SER A O 1
ATOM 998 N N . GLY A 1 135 ? 16.045 8.726 -20.502 1.00 85.31 135 GLY A N 1
ATOM 999 C CA . GLY A 1 135 ? 14.937 8.852 -19.557 1.00 85.31 135 GLY A CA 1
ATOM 1000 C C . GLY A 1 135 ? 15.030 7.764 -18.491 1.00 85.31 135 GLY A C 1
ATOM 1001 O O . GLY A 1 135 ? 15.960 6.955 -18.526 1.00 85.31 135 GLY A O 1
ATOM 1002 N N . ASP A 1 136 ? 14.069 7.716 -17.565 1.00 89.56 136 ASP A N 1
ATOM 1003 C CA . ASP A 1 136 ? 14.067 6.715 -16.487 1.00 89.56 136 ASP A CA 1
ATOM 1004 C C . ASP A 1 136 ? 14.143 5.280 -17.028 1.00 89.56 136 ASP A C 1
ATOM 1006 O O . ASP A 1 136 ? 14.865 4.466 -16.472 1.00 89.56 136 ASP A O 1
ATOM 1010 N N . CYS A 1 137 ? 13.487 4.972 -18.151 1.00 90.81 137 CYS A N 1
ATOM 1011 C CA . CYS A 1 137 ? 13.495 3.644 -18.780 1.00 90.81 137 CYS A CA 1
ATOM 1012 C C . CYS A 1 137 ? 14.651 3.440 -19.773 1.00 90.81 137 CYS A C 1
ATOM 1014 O O . CYS A 1 137 ? 14.494 2.836 -20.839 1.00 90.81 137 CYS A O 1
ATOM 1016 N N . GLY A 1 138 ? 15.821 3.967 -19.415 1.00 83.31 138 GLY A N 1
ATOM 1017 C CA . GLY A 1 138 ? 17.066 3.818 -20.151 1.00 83.31 138 GLY A CA 1
ATOM 1018 C C . GLY A 1 138 ? 17.220 4.750 -21.347 1.00 83.31 138 GLY A C 1
ATOM 1019 O O . GLY A 1 138 ? 16.380 5.604 -21.650 1.00 83.31 138 GLY A O 1
ATOM 1020 N N . MET A 1 139 ? 18.351 4.571 -22.030 1.00 68.75 139 MET A N 1
ATOM 1021 C CA . MET A 1 139 ? 18.724 5.333 -23.219 1.00 68.75 139 MET A CA 1
ATOM 1022 C C . MET A 1 139 ? 18.146 4.698 -24.491 1.00 68.75 139 MET A C 1
ATOM 1024 O O . MET A 1 139 ? 18.193 3.479 -24.695 1.00 68.75 139 MET A O 1
ATOM 1028 N N . ALA A 1 140 ? 17.612 5.542 -25.369 1.00 61.16 140 ALA A N 1
ATOM 1029 C CA . ALA A 1 140 ? 17.171 5.196 -26.713 1.00 61.16 140 ALA A CA 1
ATOM 1030 C C . ALA A 1 140 ? 18.356 5.226 -27.697 1.00 61.16 140 ALA A C 1
ATOM 1032 O O . ALA A 1 140 ? 18.535 6.187 -28.444 1.00 61.16 140 ALA A O 1
ATOM 1033 N N . SER A 1 141 ? 19.171 4.167 -27.715 1.00 58.84 141 SER A N 1
ATOM 1034 C CA . SER A 1 141 ? 20.216 3.962 -28.730 1.00 58.84 141 SER A CA 1
ATOM 1035 C C . SER A 1 141 ? 19.580 3.562 -30.072 1.00 58.84 141 SER A C 1
ATOM 1037 O O . SER A 1 141 ? 19.503 2.384 -30.413 1.00 58.84 141 SER A O 1
ATOM 1039 N N . GLY A 1 142 ? 19.019 4.541 -30.787 1.00 60.81 142 GLY A N 1
ATOM 1040 C CA . GLY A 1 142 ? 18.358 4.378 -32.091 1.00 60.81 142 GLY A CA 1
ATOM 1041 C C . GLY A 1 142 ? 16.912 3.854 -32.053 1.00 60.81 142 GLY A C 1
ATOM 1042 O O . GLY A 1 142 ? 16.147 4.123 -32.972 1.00 60.81 142 GLY A O 1
ATOM 1043 N N . SER A 1 143 ? 16.492 3.169 -30.984 1.00 66.56 143 SER A N 1
ATOM 1044 C CA . SER A 1 143 ? 15.109 2.685 -30.800 1.00 66.56 143 SER A CA 1
ATOM 1045 C C . SER A 1 143 ? 14.348 3.502 -29.757 1.00 66.56 143 SER A C 1
ATOM 1047 O O . SER A 1 143 ? 14.868 3.720 -28.662 1.00 66.56 143 SER A O 1
ATOM 1049 N N . LYS A 1 144 ? 13.100 3.905 -30.052 1.00 76.62 144 LYS A N 1
ATOM 1050 C CA . LYS A 1 144 ? 12.234 4.615 -29.088 1.00 76.62 144 LYS A CA 1
ATOM 1051 C C . LYS A 1 144 ? 12.043 3.779 -27.818 1.00 76.62 144 LYS A C 1
ATOM 1053 O O . LYS A 1 144 ? 11.585 2.638 -27.886 1.00 76.62 144 LYS A O 1
ATOM 1058 N N . ARG A 1 145 ? 12.336 4.362 -26.655 1.00 85.56 145 ARG A N 1
ATOM 1059 C CA . ARG A 1 145 ? 11.967 3.783 -25.354 1.00 85.56 145 ARG A CA 1
ATOM 1060 C C . ARG A 1 145 ? 10.515 4.117 -25.055 1.00 85.56 145 ARG A C 1
ATOM 1062 O O . ARG A 1 145 ? 9.980 5.080 -25.594 1.00 85.56 145 ARG A O 1
ATOM 1069 N N . THR A 1 146 ? 9.865 3.304 -24.229 1.00 88.50 146 THR A N 1
ATOM 1070 C CA . THR A 1 146 ? 8.466 3.515 -23.846 1.00 88.50 146 THR A CA 1
ATOM 1071 C C . THR A 1 146 ? 8.314 3.344 -22.345 1.00 88.50 146 THR A C 1
ATOM 1073 O O . THR A 1 146 ? 8.647 2.291 -21.808 1.00 88.50 146 THR A O 1
ATOM 1076 N N . GLN A 1 147 ? 7.807 4.389 -21.697 1.00 93.06 147 GLN A N 1
ATOM 1077 C CA . GLN A 1 147 ? 7.404 4.393 -20.298 1.00 93.06 147 GLN A CA 1
ATOM 1078 C C . GLN A 1 147 ? 5.885 4.219 -20.216 1.00 93.06 147 GLN A C 1
ATOM 1080 O O . GLN A 1 147 ? 5.138 4.774 -21.027 1.00 93.06 147 GLN A O 1
ATOM 1085 N N . TYR A 1 148 ? 5.438 3.463 -19.223 1.00 95.56 148 TYR A N 1
ATOM 1086 C CA . TYR A 1 148 ? 4.035 3.206 -18.935 1.00 95.56 148 TYR A CA 1
ATOM 1087 C C . TYR A 1 148 ? 3.677 3.882 -17.618 1.00 95.56 148 TYR A C 1
ATOM 1089 O O . TYR A 1 148 ? 4.335 3.657 -16.607 1.00 95.56 148 TYR A O 1
ATOM 1097 N N . GLU A 1 149 ? 2.636 4.702 -17.610 1.00 96.62 149 GLU A N 1
ATOM 1098 C CA . GLU A 1 149 ? 2.039 5.156 -16.361 1.00 96.62 149 GLU A CA 1
ATOM 1099 C C . GLU A 1 149 ? 1.187 4.008 -15.818 1.00 96.62 149 GLU A C 1
ATOM 1101 O O . GLU A 1 149 ? 0.232 3.581 -16.468 1.00 96.62 149 GLU A O 1
ATOM 1106 N N . ALA A 1 150 ? 1.573 3.474 -14.664 1.00 97.12 150 ALA A N 1
ATOM 1107 C CA . ALA A 1 150 ? 0.873 2.411 -13.970 1.00 97.12 150 ALA A CA 1
ATOM 1108 C C . ALA A 1 150 ? 0.034 3.012 -12.838 1.00 97.12 150 ALA A C 1
ATOM 1110 O O . ALA A 1 150 ? 0.537 3.795 -12.028 1.00 97.12 150 ALA A O 1
ATOM 1111 N N . GLN A 1 151 ? -1.233 2.617 -12.744 1.00 97.38 151 GLN A N 1
ATOM 1112 C CA . GLN A 1 151 ? -2.142 3.043 -11.685 1.00 97.38 151 GLN A CA 1
ATOM 1113 C C . GLN A 1 151 ? -2.789 1.832 -11.005 1.00 97.38 151 GLN A C 1
ATOM 1115 O O . GLN A 1 151 ? -3.143 0.845 -11.650 1.00 97.38 151 GLN A O 1
ATOM 1120 N N . SER A 1 152 ? -2.939 1.917 -9.687 1.00 96.38 152 SER A N 1
ATOM 1121 C CA . SER A 1 152 ? -3.605 0.916 -8.858 1.00 96.38 152 SER A CA 1
ATOM 1122 C C . SER A 1 152 ? -5.122 0.955 -9.064 1.00 96.38 152 SER A C 1
ATOM 1124 O O . SER A 1 152 ? -5.734 2.027 -9.026 1.00 96.38 152 SER A O 1
ATOM 1126 N N . THR A 1 153 ? -5.748 -0.215 -9.212 1.00 95.50 153 THR A N 1
ATOM 1127 C CA . THR A 1 153 ? -7.213 -0.359 -9.267 1.00 95.50 153 THR A CA 1
ATOM 1128 C C . THR A 1 153 ? -7.871 -0.347 -7.880 1.00 95.50 153 THR A C 1
ATOM 1130 O O . THR A 1 153 ? -9.084 -0.530 -7.766 1.00 95.50 153 THR A O 1
ATOM 1133 N N . ALA A 1 154 ? -7.099 -0.174 -6.801 1.00 94.38 154 ALA A N 1
ATOM 1134 C CA . ALA A 1 154 ? -7.612 -0.179 -5.433 1.00 94.38 154 ALA A CA 1
ATOM 1135 C C . ALA A 1 154 ? -8.605 0.973 -5.193 1.00 94.38 154 ALA A C 1
ATOM 1137 O O . ALA A 1 154 ? -8.318 2.133 -5.487 1.00 94.38 154 ALA A O 1
ATOM 1138 N N . GLY A 1 155 ? -9.787 0.648 -4.659 1.00 92.19 155 GLY A N 1
ATOM 1139 C CA . GLY A 1 155 ? -10.858 1.616 -4.389 1.00 92.19 155 GLY A CA 1
ATOM 1140 C C . GLY A 1 155 ? -11.511 2.240 -5.633 1.00 92.19 155 GLY A C 1
ATOM 1141 O O . GLY A 1 155 ? -12.335 3.139 -5.484 1.00 92.19 155 GLY A O 1
ATOM 1142 N N . GLN A 1 156 ? -11.165 1.783 -6.842 1.00 93.88 156 GLN A N 1
ATOM 1143 C CA . GLN A 1 156 ? -11.722 2.275 -8.104 1.00 93.88 156 GLN A CA 1
ATOM 1144 C C . GLN A 1 156 ? -12.987 1.485 -8.492 1.00 93.88 156 GLN A C 1
ATOM 1146 O O . GLN A 1 156 ? -13.050 0.263 -8.328 1.00 93.88 156 GLN A O 1
ATOM 1151 N N . SER A 1 157 ? -13.982 2.178 -9.054 1.00 93.25 157 SER A N 1
ATOM 1152 C CA . SER A 1 157 ? -15.186 1.576 -9.659 1.00 93.25 157 SER A CA 1
ATOM 1153 C C . SER A 1 157 ? -15.160 1.580 -11.191 1.00 93.25 157 SER A C 1
ATOM 1155 O O . SER A 1 157 ? -15.769 0.722 -11.823 1.00 93.25 157 SER A O 1
ATOM 1157 N N . GLN A 1 158 ? -14.441 2.531 -11.790 1.00 95.38 158 GLN A N 1
ATOM 1158 C CA . GLN A 1 158 ? -14.205 2.641 -13.227 1.00 95.38 158 GLN A CA 1
ATOM 1159 C C . GLN A 1 158 ? -12.835 3.276 -13.475 1.00 95.38 158 GLN A C 1
ATOM 1161 O O . GLN A 1 158 ? -12.381 4.082 -12.662 1.00 95.38 158 GLN A O 1
ATOM 1166 N N . MET A 1 159 ? -12.185 2.952 -14.592 1.00 96.56 159 MET A N 1
ATOM 1167 C CA . MET A 1 159 ? -10.922 3.575 -15.008 1.00 96.56 159 MET A CA 1
ATOM 1168 C C . MET A 1 159 ? -10.854 3.714 -16.530 1.00 96.56 159 MET A C 1
ATOM 1170 O O . MET A 1 159 ? -11.498 2.960 -17.256 1.00 96.56 159 MET A O 1
ATOM 1174 N N . SER A 1 160 ? -10.032 4.646 -17.010 1.00 96.75 160 SER A N 1
ATOM 1175 C CA . SER A 1 160 ? -9.600 4.695 -18.409 1.00 96.75 160 SER A CA 1
ATOM 1176 C C . SER A 1 160 ? -8.187 4.126 -18.492 1.00 96.75 160 SER A C 1
ATOM 1178 O O . SER A 1 160 ? -7.282 4.648 -17.841 1.00 96.75 160 SER A O 1
ATOM 1180 N N . VAL A 1 161 ? -8.003 3.047 -19.249 1.00 97.31 161 VAL A N 1
ATOM 1181 C CA . VAL A 1 161 ? -6.749 2.283 -19.327 1.00 97.31 161 VAL A CA 1
ATOM 1182 C C . VAL A 1 161 ? -6.353 2.046 -20.775 1.00 97.31 161 VAL A C 1
ATOM 1184 O O . VAL A 1 161 ? -7.203 1.965 -21.657 1.00 97.31 161 VAL A O 1
ATOM 1187 N N . CYS A 1 162 ? -5.063 1.910 -21.043 1.00 96.62 162 CYS A N 1
ATOM 1188 C CA . CYS A 1 162 ? -4.587 1.539 -22.365 1.00 96.62 162 CYS A CA 1
ATOM 1189 C C . CYS A 1 162 ? -4.899 0.071 -22.662 1.00 96.62 162 CYS A C 1
ATOM 1191 O O . CYS A 1 162 ? -4.686 -0.793 -21.811 1.00 96.62 162 CYS A O 1
ATOM 1193 N N . ASN A 1 163 ? -5.298 -0.226 -23.902 1.00 93.50 163 ASN A N 1
ATOM 1194 C CA . ASN A 1 163 ? -5.528 -1.593 -24.393 1.00 93.50 163 ASN A CA 1
ATOM 1195 C C . ASN A 1 163 ? -4.294 -2.514 -24.273 1.00 93.50 163 ASN A C 1
ATOM 1197 O O . ASN A 1 163 ? -4.392 -3.737 -24.313 1.00 93.50 163 ASN A O 1
ATOM 1201 N N . ALA A 1 164 ? -3.114 -1.918 -24.095 1.00 90.12 164 ALA A N 1
ATOM 1202 C CA . ALA A 1 164 ? -1.863 -2.596 -23.806 1.00 90.12 164 ALA A CA 1
ATOM 1203 C C . ALA A 1 164 ? -1.803 -3.243 -22.404 1.00 90.12 164 ALA A C 1
ATOM 1205 O O . ALA A 1 164 ? -0.867 -4.014 -22.162 1.00 90.12 164 ALA A O 1
ATOM 1206 N N . SER A 1 165 ? -2.739 -2.909 -21.505 1.00 94.75 165 SER A N 1
ATOM 1207 C CA . SER A 1 165 ? -2.815 -3.378 -20.119 1.00 94.75 165 SER A CA 1
ATOM 1208 C C . SER A 1 165 ? -3.476 -4.749 -20.003 1.00 94.75 165 SER A C 1
ATOM 1210 O O . SER A 1 165 ? -4.567 -4.968 -20.523 1.00 94.75 165 SER A O 1
ATOM 1212 N N . THR A 1 166 ? -2.889 -5.633 -19.199 1.00 93.75 166 THR A N 1
ATOM 1213 C CA . THR A 1 166 ? -3.633 -6.763 -18.624 1.00 93.75 166 THR A CA 1
ATOM 1214 C C . THR A 1 166 ? -4.699 -6.214 -17.671 1.00 93.75 166 THR A C 1
ATOM 1216 O O . THR A 1 166 ? -4.421 -5.272 -16.923 1.00 93.75 166 THR A O 1
ATOM 1219 N N . LEU A 1 167 ? -5.910 -6.775 -17.692 1.00 94.00 167 LEU A N 1
ATOM 1220 C CA . LEU A 1 167 ? -6.977 -6.401 -16.759 1.00 94.00 167 LEU A CA 1
ATOM 1221 C C . LEU A 1 167 ? -6.952 -7.306 -15.516 1.00 94.00 167 LEU A C 1
ATOM 1223 O O . LEU A 1 167 ? -6.831 -8.525 -15.662 1.00 94.00 167 LEU A O 1
ATOM 1227 N N . PRO A 1 168 ? -7.063 -6.756 -14.292 1.00 93.62 168 PRO A N 1
ATOM 1228 C CA . PRO A 1 168 ? -7.213 -7.567 -13.089 1.00 93.62 168 PRO A CA 1
ATOM 1229 C C . PRO A 1 168 ? -8.556 -8.310 -13.064 1.00 93.62 168 PRO A C 1
ATOM 1231 O O . PRO A 1 168 ? -9.545 -7.862 -13.641 1.00 93.62 168 PRO A O 1
ATOM 1234 N N . SER A 1 169 ? -8.617 -9.425 -12.331 1.00 92.06 169 SER A N 1
ATOM 1235 C CA . SER A 1 169 ? -9.877 -10.147 -12.107 1.00 92.06 169 SER A CA 1
ATOM 1236 C C . SER A 1 169 ? -10.941 -9.229 -11.488 1.00 92.06 169 SER A C 1
ATOM 1238 O O . SER A 1 169 ? -10.640 -8.452 -10.579 1.00 92.06 169 SER A O 1
ATOM 1240 N N . GLY A 1 170 ? -12.177 -9.316 -11.985 1.00 92.06 170 GLY A N 1
ATOM 1241 C CA . GLY A 1 170 ? -13.280 -8.425 -11.603 1.00 92.06 170 GLY A CA 1
ATOM 1242 C C . GLY A 1 170 ? -13.370 -7.121 -12.405 1.00 92.06 170 GLY A C 1
ATOM 1243 O O . GLY A 1 170 ? -14.223 -6.298 -12.093 1.00 92.06 170 GLY A O 1
ATOM 1244 N N . TRP A 1 171 ? -12.537 -6.922 -13.432 1.00 95.75 171 TRP A N 1
ATOM 1245 C CA . TRP A 1 171 ? -12.619 -5.770 -14.335 1.00 95.75 171 TRP A CA 1
ATOM 1246 C C . TRP A 1 171 ? -12.976 -6.187 -15.762 1.00 95.75 171 TRP A C 1
ATOM 1248 O O . TRP A 1 171 ? -12.429 -7.158 -16.280 1.00 95.75 171 TRP A O 1
ATOM 1258 N N . GLU A 1 172 ? -13.856 -5.425 -16.409 1.00 96.50 172 GLU A N 1
ATOM 1259 C CA . GLU A 1 172 ? -14.295 -5.651 -17.793 1.00 96.50 172 GLU A CA 1
ATOM 1260 C C . GLU A 1 172 ? -14.212 -4.372 -18.636 1.00 96.50 172 GLU A C 1
ATOM 1262 O O . GLU A 1 172 ? -14.284 -3.265 -18.100 1.00 96.50 172 GLU A O 1
ATOM 1267 N N . VAL A 1 173 ? -14.076 -4.509 -19.960 1.00 97.31 173 VAL A N 1
ATOM 1268 C CA . VAL A 1 173 ? -14.132 -3.376 -20.900 1.00 97.31 173 VAL A CA 1
ATOM 1269 C C . VAL A 1 173 ? -15.591 -3.026 -21.185 1.00 97.31 173 VAL A C 1
ATOM 1271 O O . VAL A 1 173 ? -16.329 -3.840 -21.726 1.00 97.31 173 VAL A O 1
ATOM 1274 N N . SER A 1 174 ? -15.983 -1.793 -20.866 1.00 97.00 174 SER A N 1
ATOM 1275 C CA . SER A 1 174 ? -17.336 -1.261 -21.100 1.00 97.00 174 SER A CA 1
ATOM 1276 C C . SER A 1 174 ? -17.451 -0.394 -22.355 1.00 97.00 174 SER A C 1
ATOM 1278 O O . SER A 1 174 ? -18.523 -0.289 -22.943 1.00 97.00 174 SER A O 1
ATOM 1280 N N . ALA A 1 175 ? -16.354 0.245 -22.766 1.00 96.50 175 ALA A N 1
ATOM 1281 C CA . ALA A 1 175 ? -16.277 1.038 -23.986 1.00 96.50 175 ALA A CA 1
ATOM 1282 C C . ALA A 1 175 ? -14.826 1.133 -24.470 1.00 96.50 175 ALA A C 1
ATOM 1284 O O . ALA A 1 175 ? -13.887 1.022 -23.679 1.00 96.50 175 ALA A O 1
ATOM 1285 N N . THR A 1 176 ? -14.659 1.413 -25.759 1.00 96.06 176 THR A N 1
ATOM 1286 C CA . THR A 1 176 ? -13.362 1.561 -26.424 1.00 96.06 176 THR A CA 1
ATOM 1287 C C . THR A 1 176 ? -13.347 2.876 -27.198 1.00 96.06 176 THR A C 1
ATOM 1289 O O . THR A 1 176 ? -14.324 3.209 -27.865 1.00 96.06 176 THR A O 1
ATOM 1292 N N . SER A 1 177 ? -12.256 3.634 -27.109 1.00 94.25 177 SER A N 1
ATOM 1293 C CA . SER A 1 177 ? -12.093 4.924 -27.784 1.00 94.25 177 SER A CA 1
ATOM 1294 C C . SER A 1 177 ? -10.640 5.191 -28.190 1.00 94.25 177 SER A C 1
ATOM 1296 O O . SER A 1 177 ? -9.713 4.462 -27.829 1.00 94.25 177 SER A O 1
ATOM 1298 N N . SER A 1 178 ? -10.442 6.233 -28.994 1.00 92.69 178 SER A N 1
ATOM 1299 C CA . SER A 1 178 ? -9.126 6.708 -29.433 1.00 92.69 178 SER A CA 1
ATOM 1300 C C . SER A 1 178 ? -8.552 7.705 -28.425 1.00 92.69 178 SER A C 1
ATOM 1302 O O . SER A 1 178 ? -9.250 8.625 -28.000 1.00 92.69 178 SER A O 1
ATOM 1304 N N . SER A 1 179 ? -7.274 7.579 -28.069 1.00 91.19 179 SER A N 1
ATOM 1305 C CA . SER A 1 179 ? -6.582 8.545 -27.211 1.00 91.19 179 SER A CA 1
ATOM 1306 C C . SER A 1 179 ? -5.087 8.605 -27.500 1.00 91.19 179 SER A C 1
ATOM 1308 O O . SER A 1 179 ? -4.423 7.578 -27.586 1.00 91.19 179 SER A O 1
ATOM 1310 N N . THR A 1 180 ? -4.512 9.806 -27.539 1.00 91.12 180 THR A N 1
ATOM 1311 C CA . THR A 1 180 ? -3.051 9.984 -27.624 1.00 91.12 180 THR A CA 1
ATOM 1312 C C . THR A 1 180 ? -2.310 9.552 -26.354 1.00 91.12 180 THR A C 1
ATOM 1314 O O . THR A 1 180 ? -1.096 9.357 -26.391 1.00 91.12 180 THR A O 1
ATOM 1317 N N . ASN A 1 181 ? -3.019 9.338 -25.237 1.00 91.25 181 ASN A N 1
ATOM 1318 C CA . ASN A 1 181 ? -2.423 8.832 -23.999 1.00 91.25 181 ASN A CA 1
ATOM 1319 C C . ASN A 1 181 ? -1.897 7.400 -24.138 1.00 91.25 181 ASN A C 1
ATOM 1321 O O . ASN A 1 181 ? -1.008 7.025 -23.386 1.00 91.25 181 ASN A O 1
ATOM 1325 N N . CYS A 1 182 ? -2.407 6.608 -25.081 1.00 92.50 182 CYS A N 1
ATOM 1326 C CA . CYS A 1 182 ? -2.063 5.194 -25.243 1.00 92.50 182 CYS A CA 1
ATOM 1327 C C . CYS A 1 182 ? -1.306 4.939 -26.556 1.00 92.50 182 CYS A C 1
ATOM 1329 O O . CYS A 1 182 ? -1.516 3.934 -27.235 1.00 92.50 182 CYS A O 1
ATOM 1331 N N . GLY A 1 183 ? -0.452 5.890 -26.945 1.00 85.06 183 GLY A N 1
ATOM 1332 C CA . GLY A 1 183 ? 0.174 5.934 -28.265 1.00 85.06 183 GLY A CA 1
ATOM 1333 C C . GLY A 1 183 ? -0.780 6.453 -29.347 1.00 85.06 183 GLY A C 1
ATOM 1334 O O . GLY A 1 183 ? -1.746 7.156 -29.063 1.00 85.06 183 GLY A O 1
ATOM 1335 N N . THR A 1 184 ? -0.500 6.121 -30.606 1.00 77.56 184 THR A N 1
ATOM 1336 C CA . THR A 1 184 ? -1.279 6.565 -31.773 1.00 77.56 184 THR A CA 1
ATOM 1337 C C . THR A 1 184 ? -2.120 5.424 -32.338 1.00 77.56 184 THR A C 1
ATOM 1339 O O . THR A 1 184 ? -1.564 4.403 -32.740 1.00 77.56 184 THR A O 1
ATOM 1342 N N . GLY A 1 185 ? -3.436 5.607 -32.425 1.00 73.00 185 GLY A N 1
ATOM 1343 C CA . GLY A 1 185 ? -4.348 4.649 -33.052 1.00 73.00 185 GLY A CA 1
ATOM 1344 C C . GLY A 1 185 ? -5.793 4.831 -32.592 1.00 73.00 185 GLY A C 1
ATOM 1345 O O . GLY A 1 185 ? -6.056 5.518 -31.605 1.00 73.00 185 GLY A O 1
ATOM 1346 N N . SER A 1 186 ? -6.729 4.209 -33.310 1.00 76.19 186 SER A N 1
ATOM 1347 C CA . SER A 1 186 ? -8.112 4.081 -32.844 1.00 76.19 186 SER A CA 1
ATOM 1348 C C . SER A 1 186 ? -8.241 2.909 -31.871 1.00 76.19 186 SER A C 1
ATOM 1350 O O . SER A 1 186 ? -7.546 1.904 -32.014 1.00 76.19 186 SER A O 1
ATOM 1352 N N . GLY A 1 187 ? -9.120 3.038 -30.876 1.00 79.06 187 GLY A N 1
ATOM 1353 C CA . GLY A 1 187 ? -9.432 1.965 -29.926 1.00 79.06 187 GLY A CA 1
ATOM 1354 C C . GLY A 1 187 ? -8.289 1.542 -28.995 1.00 79.06 187 GLY A C 1
ATOM 1355 O O . GLY A 1 187 ? -8.268 0.410 -28.509 1.00 79.06 187 GLY A O 1
ATOM 1356 N N . ASN A 1 188 ? -7.329 2.435 -28.746 1.00 91.00 188 ASN A N 1
ATOM 1357 C CA . ASN A 1 188 ? -6.212 2.193 -27.835 1.00 91.00 188 ASN A CA 1
ATOM 1358 C C . ASN A 1 188 ? -6.511 2.546 -26.367 1.00 91.00 188 ASN A C 1
ATOM 1360 O O . ASN A 1 188 ? -5.724 2.177 -25.494 1.00 91.00 188 ASN A O 1
ATOM 1364 N N . LEU A 1 189 ? -7.640 3.205 -26.085 1.00 95.56 189 LEU A N 1
ATOM 1365 C CA . LEU A 1 189 ? -8.142 3.459 -24.737 1.00 95.56 189 LEU A CA 1
ATOM 1366 C C . LEU A 1 189 ? -9.396 2.615 -24.470 1.00 95.56 189 LEU A C 1
ATOM 1368 O O . LEU A 1 189 ? -10.353 2.631 -25.242 1.00 95.56 189 LEU A O 1
ATOM 1372 N N . TRP A 1 190 ? -9.409 1.915 -23.343 1.00 97.19 190 TRP A N 1
ATOM 1373 C CA . TRP A 1 190 ? -10.563 1.206 -22.805 1.00 97.19 190 TRP A CA 1
ATOM 1374 C C . TRP A 1 190 ? -11.105 1.944 -21.587 1.00 97.19 190 TRP A C 1
ATOM 1376 O O . TRP A 1 190 ? -10.356 2.285 -20.672 1.00 97.19 190 TRP A O 1
ATOM 1386 N N . LYS A 1 191 ? -12.424 2.122 -21.530 1.00 97.25 191 LYS A N 1
ATOM 1387 C CA . LYS A 1 191 ? -13.124 2.408 -20.281 1.00 97.25 191 LYS A CA 1
ATOM 1388 C C . LYS A 1 191 ? -13.453 1.078 -19.615 1.00 97.25 191 LYS A C 1
ATOM 1390 O O . LYS A 1 191 ? -14.300 0.338 -20.121 1.00 97.25 191 LYS A O 1
ATOM 1395 N N . ILE A 1 192 ? -12.826 0.789 -18.482 1.00 97.25 192 ILE A N 1
ATOM 1396 C CA . ILE A 1 192 ? -13.087 -0.425 -17.708 1.00 97.25 192 ILE A CA 1
ATOM 1397 C C . ILE A 1 192 ? -13.992 -0.149 -16.508 1.00 97.25 192 ILE A C 1
ATOM 1399 O O . ILE A 1 192 ? -13.908 0.920 -15.899 1.00 97.25 192 ILE A O 1
ATOM 1403 N N . LEU A 1 193 ? -14.840 -1.119 -16.172 1.00 96.94 193 LEU A N 1
ATOM 1404 C CA . LEU A 1 193 ? -15.708 -1.113 -14.993 1.00 96.94 193 LEU A CA 1
ATOM 1405 C C . LEU A 1 193 ? -15.315 -2.246 -14.047 1.00 96.94 193 LEU A C 1
ATOM 1407 O O . LEU A 1 193 ? -14.897 -3.317 -14.487 1.00 96.94 193 LEU A O 1
ATOM 1411 N N . ASN A 1 194 ? -15.469 -2.004 -12.749 1.00 94.06 194 ASN A N 1
ATOM 1412 C CA . ASN A 1 194 ? -15.326 -3.022 -11.720 1.00 94.06 194 ASN A CA 1
ATOM 1413 C C . ASN A 1 194 ? -16.665 -3.754 -11.542 1.00 94.06 194 ASN A C 1
ATOM 1415 O O . ASN A 1 194 ? -17.616 -3.188 -11.002 1.00 94.06 194 ASN A O 1
ATOM 1419 N N . THR A 1 195 ? -16.727 -5.014 -11.972 1.00 91.81 195 THR A N 1
ATOM 1420 C CA . THR A 1 195 ? -17.919 -5.878 -11.889 1.00 91.81 195 THR A CA 1
ATOM 1421 C C . THR A 1 195 ? -18.188 -6.396 -10.479 1.00 91.81 195 THR A C 1
ATOM 1423 O O . THR A 1 195 ? -19.260 -6.934 -10.203 1.00 91.81 195 THR A O 1
ATOM 1426 N N . LYS A 1 196 ? -17.228 -6.226 -9.563 1.00 86.50 196 LYS A N 1
ATOM 1427 C CA . LYS A 1 196 ? -17.335 -6.572 -8.141 1.00 86.50 196 LYS A CA 1
ATOM 1428 C C . LYS A 1 196 ? -16.998 -5.339 -7.293 1.00 86.50 196 LYS A C 1
ATOM 1430 O O . LYS A 1 196 ? -15.967 -5.322 -6.612 1.00 86.50 196 LYS A O 1
ATOM 1435 N N . PRO A 1 197 ? -17.831 -4.280 -7.360 1.00 79.50 197 PRO A N 1
ATOM 1436 C CA . PRO A 1 197 ? -17.584 -3.044 -6.635 1.00 79.50 197 PRO A CA 1
ATOM 1437 C C . PRO A 1 197 ? -17.541 -3.306 -5.129 1.00 79.50 197 PRO A C 1
ATOM 1439 O O . PRO A 1 197 ? -18.277 -4.128 -4.584 1.00 79.50 197 PRO A O 1
ATOM 1442 N N . LEU A 1 198 ? -16.651 -2.586 -4.454 1.00 86.19 198 LEU A N 1
ATOM 1443 C CA . LEU A 1 198 ? -16.373 -2.780 -3.040 1.00 86.19 198 LEU A CA 1
ATOM 1444 C C . LEU A 1 198 ? -17.545 -2.306 -2.173 1.00 86.19 198 LEU A C 1
ATOM 1446 O O . LEU A 1 198 ? -17.846 -1.112 -2.107 1.00 86.19 198 LEU A O 1
ATOM 1450 N N . THR A 1 199 ? -18.172 -3.244 -1.469 1.00 92.25 199 THR A N 1
ATOM 1451 C CA . THR A 1 199 ? -19.171 -2.962 -0.437 1.00 92.25 199 THR A CA 1
ATOM 1452 C C . THR A 1 199 ? -18.511 -2.451 0.843 1.00 92.25 199 THR A C 1
ATOM 1454 O O . THR A 1 199 ? -17.403 -2.856 1.209 1.00 92.25 199 THR A O 1
ATOM 1457 N N . LYS A 1 200 ? -19.198 -1.539 1.533 1.00 95.44 200 LYS A N 1
ATOM 1458 C CA . LYS A 1 200 ? -18.727 -0.895 2.765 1.00 95.44 200 LYS A CA 1
ATOM 1459 C C . LYS A 1 200 ? -19.594 -1.306 3.951 1.00 95.44 200 LYS A C 1
ATOM 1461 O O . LYS A 1 200 ? -20.792 -1.516 3.791 1.00 95.44 200 LYS A O 1
ATOM 1466 N N . VAL A 1 201 ? -18.996 -1.356 5.134 1.00 97.50 201 VAL A N 1
ATOM 1467 C CA . VAL A 1 201 ? -19.683 -1.464 6.430 1.00 97.50 201 VAL A CA 1
ATOM 1468 C C . VAL A 1 201 ? -19.201 -0.357 7.362 1.00 97.50 201 VAL A C 1
ATOM 1470 O O . VAL A 1 201 ? -18.113 0.191 7.181 1.00 97.50 201 VAL A O 1
ATOM 1473 N N . ALA A 1 202 ? -20.011 -0.019 8.359 1.00 98.38 202 ALA A N 1
ATOM 1474 C CA . ALA A 1 202 ? -19.624 0.918 9.402 1.00 98.38 202 ALA A CA 1
ATOM 1475 C C . ALA A 1 202 ? -18.535 0.318 10.310 1.00 98.38 202 ALA A C 1
ATOM 1477 O O . ALA A 1 202 ? -18.569 -0.863 10.653 1.00 98.38 202 ALA A O 1
ATOM 1478 N N . LEU A 1 203 ? -17.583 1.151 10.726 1.00 98.56 203 LEU A N 1
ATOM 1479 C CA . LEU A 1 203 ? -16.671 0.883 11.831 1.00 98.56 203 LEU A CA 1
ATOM 1480 C C . LEU A 1 203 ? -17.207 1.621 13.061 1.00 98.56 203 LEU A C 1
ATOM 1482 O O . LEU A 1 203 ? -17.053 2.836 13.191 1.00 98.56 203 LEU A O 1
ATOM 1486 N N . HIS A 1 204 ? -17.880 0.889 13.940 1.00 98.50 204 HIS A N 1
ATOM 1487 C CA . HIS A 1 204 ? -18.485 1.414 15.158 1.00 98.50 204 HIS A CA 1
ATOM 1488 C C . HIS A 1 204 ? -17.430 1.612 16.241 1.00 98.50 204 HIS A C 1
ATOM 1490 O O . HIS A 1 204 ? -16.606 0.728 16.469 1.00 98.50 204 HIS A O 1
ATOM 1496 N N . HIS A 1 205 ? -17.485 2.751 16.926 1.00 98.38 205 HIS A N 1
ATOM 1497 C CA . HIS A 1 205 ? -16.632 3.084 18.061 1.00 98.38 205 HIS A CA 1
ATOM 1498 C C . HIS A 1 205 ? -17.430 3.007 19.362 1.00 98.38 205 HIS A C 1
ATOM 1500 O O . HIS A 1 205 ? -18.481 3.635 19.504 1.00 98.38 205 HIS A O 1
ATOM 1506 N N . TYR A 1 206 ? -16.895 2.243 20.308 1.00 98.50 206 TYR A N 1
ATOM 1507 C CA . TYR A 1 206 ? -17.360 2.135 21.682 1.00 98.50 206 TYR A CA 1
ATOM 1508 C C . TYR A 1 206 ? -16.275 2.636 22.637 1.00 98.50 206 TYR A C 1
ATOM 1510 O O . TYR A 1 206 ? -15.085 2.398 22.415 1.00 98.50 206 TYR A O 1
ATOM 1518 N N . ILE A 1 207 ? -16.693 3.273 23.729 1.00 97.75 207 ILE A N 1
ATOM 1519 C CA . ILE A 1 207 ? -15.808 3.743 24.798 1.00 97.75 207 ILE A CA 1
ATOM 1520 C C . ILE A 1 207 ? -16.034 2.873 26.036 1.00 97.75 207 ILE A C 1
ATOM 1522 O O . ILE A 1 207 ? -17.158 2.762 26.531 1.00 97.75 207 ILE A O 1
ATOM 1526 N N . GLY A 1 208 ? -14.973 2.235 26.526 1.00 97.19 208 GLY A N 1
ATOM 1527 C CA . GLY A 1 208 ? -14.993 1.450 27.759 1.00 97.19 208 GLY A CA 1
ATOM 1528 C C . GLY A 1 208 ? -14.968 2.345 28.998 1.00 97.19 208 GLY A C 1
ATOM 1529 O O . GLY A 1 208 ? -14.338 3.401 28.988 1.00 97.19 208 GLY A O 1
ATOM 1530 N N . LYS A 1 209 ? -15.577 1.908 30.109 1.00 95.88 209 LYS A N 1
ATOM 1531 C CA . LYS A 1 209 ? -15.555 2.634 31.400 1.00 95.88 209 LYS A CA 1
ATOM 1532 C C . LYS A 1 209 ? -14.135 2.979 31.890 1.00 95.88 209 LYS A C 1
ATOM 1534 O O . LYS A 1 209 ? -13.959 3.951 32.616 1.00 95.88 209 LYS A O 1
ATOM 1539 N N . THR A 1 210 ? -13.130 2.192 31.504 1.00 94.19 210 THR A N 1
ATOM 1540 C CA . THR A 1 210 ? -11.702 2.404 31.810 1.00 94.19 210 THR A CA 1
ATOM 1541 C C . THR A 1 210 ? -10.999 3.404 30.884 1.00 94.19 210 THR A C 1
ATOM 1543 O O . THR A 1 210 ? -9.841 3.737 31.129 1.00 94.19 210 THR A O 1
ATOM 1546 N N . GLY A 1 211 ? -11.666 3.875 29.826 1.00 93.44 211 GLY A N 1
ATOM 1547 C CA . GLY A 1 211 ? -11.109 4.750 28.791 1.00 93.44 211 GLY A CA 1
ATOM 1548 C C . GLY A 1 211 ? -10.687 4.049 27.494 1.00 93.44 211 GLY A C 1
ATOM 1549 O O . GLY A 1 211 ? -10.138 4.723 26.623 1.00 93.44 211 GLY A O 1
ATOM 1550 N N . ASP A 1 212 ? -10.933 2.739 27.341 1.00 97.12 212 ASP A N 1
ATOM 1551 C CA . ASP A 1 212 ? -10.566 2.035 26.105 1.00 97.12 212 ASP A CA 1
ATOM 1552 C C . ASP A 1 212 ? -11.386 2.500 24.895 1.00 97.12 212 ASP A C 1
ATOM 1554 O O . ASP A 1 212 ? -12.584 2.762 25.012 1.00 97.12 212 ASP A O 1
ATOM 1558 N N . ASN A 1 213 ? -10.763 2.506 23.716 1.00 97.25 213 ASN A N 1
ATOM 1559 C CA . ASN A 1 213 ? -11.414 2.789 22.442 1.00 97.25 213 ASN A CA 1
ATOM 1560 C C . ASN A 1 213 ? -11.516 1.504 21.610 1.00 97.25 213 ASN A C 1
ATOM 1562 O O . ASN A 1 213 ? -10.550 1.042 20.993 1.00 97.25 213 ASN A O 1
ATOM 1566 N N . LEU A 1 214 ? -12.713 0.922 21.585 1.00 97.88 214 LEU A N 1
ATOM 1567 C CA . LEU A 1 214 ? -13.014 -0.309 20.864 1.00 97.88 214 LEU A CA 1
ATOM 1568 C C . LEU A 1 214 ? -13.646 0.011 19.504 1.00 97.88 214 LEU A C 1
ATOM 1570 O O . LEU A 1 214 ? -14.639 0.731 19.440 1.00 97.88 214 LEU A O 1
ATOM 1574 N N . TYR A 1 215 ? -13.086 -0.545 18.428 1.00 98.31 215 TYR A N 1
ATOM 1575 C CA . TYR A 1 215 ? -13.558 -0.358 17.056 1.00 98.31 215 TYR A CA 1
ATOM 1576 C C . TYR A 1 215 ? -13.958 -1.709 16.459 1.00 98.31 215 TYR A C 1
ATOM 1578 O O . TYR A 1 215 ? -13.133 -2.622 16.380 1.00 98.31 215 TYR A O 1
ATOM 1586 N N . VAL A 1 216 ? -15.221 -1.843 16.049 1.00 97.00 216 VAL A N 1
ATOM 1587 C CA . VAL A 1 216 ? -15.805 -3.102 15.551 1.00 97.00 216 VAL A CA 1
ATOM 1588 C C . VAL A 1 216 ? -16.714 -2.870 14.346 1.00 97.00 216 VAL A C 1
ATOM 1590 O O . VAL A 1 216 ? -17.401 -1.858 14.252 1.00 97.00 216 VAL A O 1
ATOM 1593 N N . THR A 1 217 ? -16.750 -3.826 13.421 1.00 97.31 217 THR A N 1
ATOM 1594 C CA . THR A 1 217 ? -17.616 -3.780 12.226 1.00 97.31 217 THR A CA 1
ATOM 1595 C C . THR A 1 217 ? -19.020 -4.349 12.452 1.00 97.31 217 THR A C 1
ATOM 1597 O O . THR A 1 217 ? -19.923 -4.094 11.661 1.00 97.31 217 THR A O 1
ATOM 1600 N N . LYS A 1 218 ? -19.234 -5.083 13.552 1.00 96.25 218 LYS A N 1
ATOM 1601 C CA . LYS A 1 218 ? -20.553 -5.540 14.008 1.00 96.25 218 LYS A CA 1
ATOM 1602 C C . LYS A 1 218 ? -20.959 -4.751 15.253 1.00 96.25 218 LYS A C 1
ATOM 1604 O O . LYS A 1 218 ? -20.301 -4.866 16.284 1.00 96.25 218 LYS A O 1
ATOM 1609 N N . ARG A 1 219 ? -22.043 -3.975 15.158 1.00 96.50 219 ARG A N 1
ATOM 1610 C CA . ARG A 1 219 ? -22.677 -3.304 16.304 1.00 96.50 219 ARG A CA 1
ATOM 1611 C C . ARG A 1 219 ? -23.385 -4.331 17.195 1.00 96.50 219 ARG A C 1
ATOM 1613 O O . ARG A 1 219 ? -24.091 -5.196 16.680 1.00 96.50 219 ARG A O 1
ATOM 1620 N N . ASP A 1 220 ? -23.207 -4.218 18.507 1.00 96.94 220 ASP A N 1
ATOM 1621 C CA . ASP A 1 220 ? -23.876 -5.035 19.529 1.00 96.94 220 ASP A CA 1
ATOM 1622 C C . ASP A 1 220 ? -23.907 -4.272 20.864 1.00 96.94 220 ASP A C 1
ATOM 1624 O O . ASP A 1 220 ? -23.083 -4.483 21.752 1.00 96.94 220 ASP A O 1
ATOM 1628 N N . ASP A 1 221 ? -24.829 -3.318 20.993 1.00 97.50 221 ASP A N 1
ATOM 1629 C CA . ASP A 1 221 ? -24.864 -2.420 22.154 1.00 97.50 221 ASP A CA 1
ATOM 1630 C C . ASP A 1 221 ? -25.163 -3.169 23.464 1.00 97.50 221 ASP A C 1
ATOM 1632 O O . ASP A 1 221 ? -24.595 -2.839 24.505 1.00 97.50 221 ASP A O 1
ATOM 1636 N N . ALA A 1 222 ? -26.008 -4.204 23.408 1.00 97.38 222 ALA A N 1
ATOM 1637 C CA . ALA A 1 222 ? -26.364 -5.015 24.569 1.00 97.38 222 ALA A CA 1
ATOM 1638 C C . ALA A 1 222 ? -25.181 -5.876 25.041 1.00 97.38 222 ALA A C 1
ATOM 1640 O O . ALA A 1 222 ? -24.859 -5.869 26.230 1.00 97.38 222 ALA A O 1
ATOM 1641 N N . GLY A 1 223 ? -24.491 -6.561 24.119 1.00 96.88 223 GLY A N 1
ATOM 1642 C CA . GLY A 1 223 ? -23.284 -7.323 24.432 1.00 96.88 223 GLY A CA 1
ATOM 1643 C C . GLY A 1 223 ? -22.163 -6.431 24.972 1.00 96.88 223 GLY A C 1
ATOM 1644 O O . GLY A 1 223 ? -21.564 -6.738 26.002 1.00 96.88 223 GLY A O 1
ATOM 1645 N N . MET A 1 224 ? -21.924 -5.278 24.342 1.00 96.69 224 MET A N 1
ATOM 1646 C CA . MET A 1 224 ? -20.890 -4.325 24.768 1.00 96.69 224 MET A CA 1
ATOM 1647 C C . MET A 1 224 ? -21.163 -3.727 26.161 1.00 96.69 224 MET A C 1
ATOM 1649 O O . MET A 1 224 ? -20.232 -3.580 26.961 1.00 96.69 224 MET A O 1
ATOM 1653 N N . ALA A 1 225 ? -22.429 -3.477 26.515 1.00 96.81 225 ALA A N 1
ATOM 1654 C CA . ALA A 1 225 ? -22.807 -2.983 27.840 1.00 96.81 225 ALA A CA 1
ATOM 1655 C C . ALA A 1 225 ? -22.460 -3.964 28.982 1.00 96.81 225 ALA A C 1
ATOM 1657 O O . ALA A 1 225 ? -22.086 -3.527 30.080 1.00 96.81 225 ALA A O 1
ATOM 1658 N N . LEU A 1 226 ? -22.500 -5.283 28.739 1.00 96.94 226 LEU A N 1
ATOM 1659 C CA . LEU A 1 226 ? -22.062 -6.292 29.719 1.00 96.94 226 LEU A CA 1
ATOM 1660 C C . LEU A 1 226 ? -20.584 -6.090 30.094 1.00 96.94 226 LEU A C 1
ATOM 1662 O O . LEU A 1 226 ? -20.243 -6.078 31.281 1.00 96.94 226 LEU A O 1
ATOM 1666 N N . TYR A 1 227 ? -19.742 -5.806 29.096 1.00 93.81 227 TYR A N 1
ATOM 1667 C CA . TYR A 1 227 ? -18.311 -5.508 29.238 1.00 93.81 227 TYR A CA 1
ATOM 1668 C C . TYR A 1 227 ? -18.002 -4.048 29.619 1.00 93.81 227 TYR A C 1
ATOM 1670 O O . TYR A 1 227 ? -16.842 -3.642 29.608 1.00 93.81 227 TYR A O 1
ATOM 1678 N N . LYS A 1 228 ? -19.018 -3.261 30.003 1.00 97.06 228 LYS A N 1
ATOM 1679 C CA . LYS A 1 228 ? -18.902 -1.845 30.411 1.00 97.06 228 LYS A CA 1
ATOM 1680 C C . LYS A 1 228 ? -18.394 -0.918 29.301 1.00 97.06 228 LYS A C 1
ATOM 1682 O O . LYS A 1 228 ? -17.702 0.060 29.587 1.00 97.06 228 LYS A O 1
ATOM 1687 N N . TYR A 1 229 ? -18.774 -1.209 28.059 1.00 97.81 229 TYR A N 1
ATOM 1688 C CA . TYR A 1 229 ? -18.613 -0.321 26.912 1.00 97.81 229 TYR A CA 1
ATOM 1689 C C . TYR A 1 229 ? -19.928 0.386 26.579 1.00 97.81 229 TYR A C 1
ATOM 1691 O O . TYR A 1 229 ? -20.987 -0.239 26.553 1.00 97.81 229 TYR A O 1
ATOM 1699 N N . SER A 1 230 ? -19.839 1.677 26.264 1.00 98.12 230 SER A N 1
ATOM 1700 C CA . SER A 1 230 ? -20.944 2.489 25.747 1.00 98.12 230 SER A CA 1
ATOM 1701 C C . SER A 1 230 ? -20.707 2.810 24.274 1.00 98.12 230 SER A C 1
ATOM 1703 O O . SER A 1 230 ? -19.578 3.107 23.878 1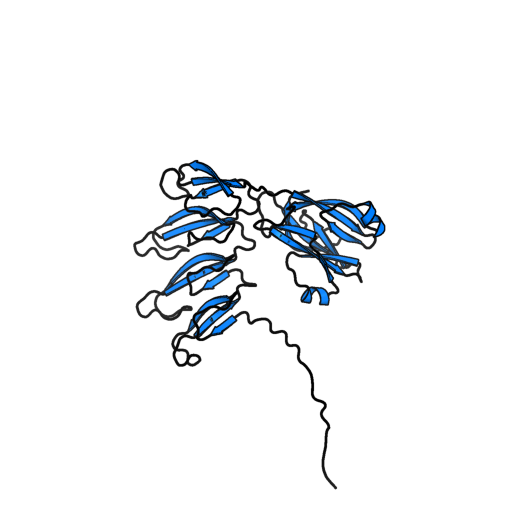.00 98.12 230 SER A O 1
ATOM 1705 N N . TYR A 1 231 ? -21.758 2.757 23.452 1.00 98.38 231 TYR A N 1
ATOM 1706 C CA . TYR A 1 231 ? -21.681 3.182 22.052 1.00 98.38 231 TYR A CA 1
ATOM 1707 C C . TYR A 1 231 ? -21.383 4.683 21.969 1.00 98.38 231 TYR A C 1
ATOM 1709 O O . TYR A 1 231 ? -22.002 5.466 22.687 1.00 98.38 231 TYR A O 1
ATOM 1717 N N . ASN A 1 232 ? -20.459 5.075 21.090 1.00 97.06 232 ASN A N 1
ATOM 1718 C CA . ASN A 1 232 ? -20.115 6.475 20.853 1.00 97.06 232 ASN A CA 1
ATOM 1719 C C . ASN A 1 232 ? -20.591 6.941 19.468 1.00 97.06 232 ASN A C 1
ATOM 1721 O O . ASN A 1 232 ? -21.437 7.826 19.369 1.00 97.06 232 ASN A O 1
ATOM 1725 N N . ALA A 1 233 ? -20.069 6.346 18.390 1.00 97.44 233 ALA A N 1
ATOM 1726 C CA . ALA A 1 233 ? -20.335 6.804 17.023 1.00 97.44 233 ALA A CA 1
ATOM 1727 C C . ALA A 1 233 ? -20.020 5.740 15.956 1.00 97.44 233 ALA A C 1
ATOM 1729 O O . ALA A 1 233 ? -19.423 4.700 16.237 1.00 97.44 233 ALA A O 1
ATOM 1730 N N . ILE A 1 234 ? -20.352 6.043 14.697 1.00 98.44 234 ILE A N 1
ATOM 1731 C CA . ILE A 1 234 ? -19.654 5.462 13.543 1.00 98.44 234 ILE A CA 1
ATOM 1732 C C . ILE A 1 234 ? -18.374 6.285 13.357 1.00 98.44 234 ILE A C 1
ATOM 1734 O O . ILE A 1 234 ? -18.448 7.490 13.137 1.00 98.44 234 ILE A O 1
ATOM 1738 N N . ALA A 1 235 ? -17.204 5.658 13.475 1.00 97.94 235 ALA A N 1
ATOM 1739 C CA . ALA A 1 235 ? -15.915 6.343 13.342 1.00 97.94 235 ALA A CA 1
ATOM 1740 C C . ALA A 1 235 ? -15.445 6.461 11.884 1.00 97.94 235 ALA A C 1
ATOM 1742 O O . ALA A 1 235 ? -14.722 7.394 11.541 1.00 97.94 235 ALA A O 1
ATOM 1743 N N . ALA A 1 236 ? -15.827 5.498 11.042 1.00 98.50 236 ALA A N 1
ATOM 1744 C CA . ALA A 1 236 ? -15.495 5.439 9.621 1.00 98.50 236 ALA A CA 1
ATOM 1745 C C . ALA A 1 236 ? -16.407 4.439 8.893 1.00 98.50 236 ALA A C 1
ATOM 1747 O O . ALA A 1 236 ? -17.095 3.637 9.528 1.00 98.50 236 ALA A O 1
ATOM 1748 N N . GLN A 1 237 ? -16.329 4.408 7.565 1.00 98.31 237 GLN A N 1
ATOM 1749 C CA . GLN A 1 237 ? -16.769 3.276 6.750 1.00 98.31 237 GLN A CA 1
ATOM 1750 C C . GLN A 1 237 ? -15.551 2.504 6.220 1.00 98.31 237 GLN A C 1
ATOM 1752 O O . GLN A 1 237 ? -14.562 3.089 5.774 1.00 98.31 237 GLN A O 1
ATOM 1757 N N . VAL A 1 238 ? -15.622 1.175 6.225 1.00 98.12 238 VAL A N 1
ATOM 1758 C CA . VAL A 1 238 ? -14.523 0.273 5.843 1.00 98.12 238 VAL A CA 1
ATOM 1759 C C . VAL A 1 238 ? -14.984 -0.779 4.826 1.00 98.12 238 VAL A C 1
ATOM 1761 O O . VAL A 1 238 ? -16.161 -1.140 4.826 1.00 98.12 238 VAL A O 1
ATOM 1764 N N . PRO A 1 239 ? -14.095 -1.291 3.953 1.00 96.81 239 PRO A N 1
ATOM 1765 C CA . PRO A 1 239 ? -14.370 -2.470 3.132 1.00 96.81 239 PRO A CA 1
ATOM 1766 C C . PRO A 1 239 ? -14.940 -3.648 3.936 1.00 96.81 239 PRO A C 1
ATOM 1768 O O . PRO A 1 239 ? -14.351 -4.082 4.929 1.00 96.81 239 PRO A O 1
ATOM 1771 N N . SER A 1 240 ? -16.071 -4.195 3.482 1.00 95.19 240 SER A N 1
ATOM 1772 C CA . SER A 1 240 ? -16.761 -5.308 4.155 1.00 95.19 240 SER A CA 1
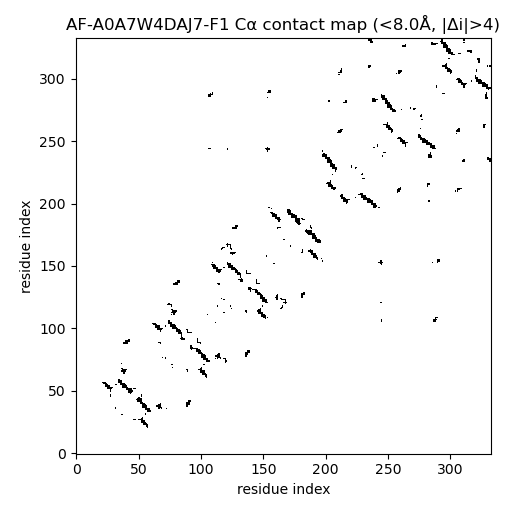ATOM 1773 C C . SER A 1 240 ? -16.022 -6.647 4.059 1.00 95.19 240 SER A C 1
ATOM 1775 O O . SER A 1 240 ? -16.313 -7.574 4.807 1.00 95.19 240 SER A O 1
ATOM 1777 N N . SER A 1 241 ? -15.086 -6.767 3.120 1.00 92.69 241 SER A N 1
ATOM 1778 C CA . SER A 1 241 ? -14.270 -7.954 2.874 1.00 92.69 241 SER A CA 1
ATOM 1779 C C . SER A 1 241 ? -12.881 -7.547 2.377 1.00 92.69 241 SER A C 1
ATOM 1781 O O . SER A 1 241 ? -12.636 -6.380 2.054 1.00 92.69 241 SER A O 1
ATOM 1783 N N . ALA A 1 242 ? -11.962 -8.512 2.326 1.00 92.75 242 ALA A N 1
ATOM 1784 C CA . ALA A 1 242 ? -10.661 -8.308 1.709 1.00 92.75 242 ALA A CA 1
ATOM 1785 C C . ALA A 1 242 ? -10.824 -8.017 0.207 1.00 92.75 242 ALA A C 1
ATOM 1787 O O . ALA A 1 242 ? -11.502 -8.747 -0.517 1.00 92.75 242 ALA A O 1
ATOM 1788 N N . ALA A 1 243 ? -10.164 -6.960 -0.255 1.00 91.75 243 ALA A N 1
ATOM 1789 C CA . ALA A 1 243 ? -10.128 -6.533 -1.648 1.00 91.75 243 ALA A CA 1
ATOM 1790 C C . ALA A 1 243 ? -8.724 -6.050 -2.041 1.00 91.75 243 ALA A C 1
ATOM 1792 O O . ALA A 1 243 ? -7.859 -5.826 -1.189 1.00 91.75 243 ALA A O 1
ATOM 1793 N N . PHE A 1 244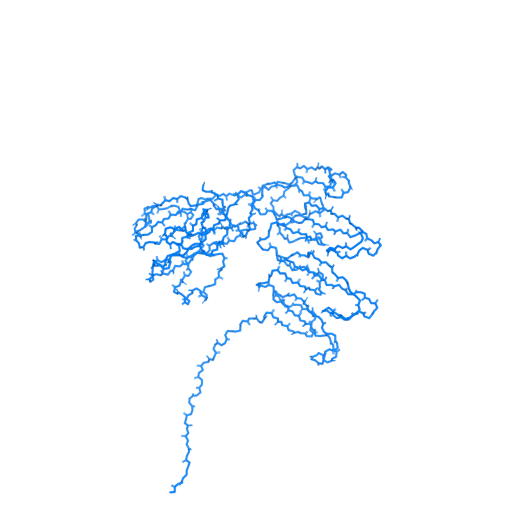 ? -8.482 -5.857 -3.338 1.00 91.62 244 PHE A N 1
ATOM 1794 C CA . PHE A 1 244 ? -7.181 -5.381 -3.803 1.00 91.62 244 PHE A CA 1
ATOM 1795 C C . PHE A 1 244 ? -6.822 -4.002 -3.211 1.00 91.62 244 PHE A C 1
ATOM 1797 O O . PHE A 1 244 ? -7.643 -3.083 -3.188 1.00 91.62 244 PHE A O 1
ATOM 1804 N N . GLY A 1 245 ? -5.583 -3.873 -2.723 1.00 92.31 245 GLY A N 1
ATOM 1805 C CA . GLY A 1 245 ? -5.080 -2.684 -2.027 1.00 92.31 245 GLY A CA 1
ATOM 1806 C C . GLY A 1 245 ? -5.547 -2.529 -0.575 1.00 92.31 245 GLY A C 1
ATOM 1807 O O . GLY A 1 245 ? -5.185 -1.541 0.066 1.00 92.31 245 GLY A O 1
ATOM 1808 N N . THR A 1 246 ? -6.318 -3.483 -0.042 1.00 95.19 246 THR A N 1
ATOM 1809 C CA . THR A 1 246 ? -6.666 -3.538 1.387 1.00 95.19 246 THR A CA 1
ATOM 1810 C C . THR A 1 246 ? -5.748 -4.484 2.159 1.00 95.19 246 THR A C 1
ATOM 1812 O O . THR A 1 246 ? -5.188 -5.424 1.598 1.00 95.19 246 THR A O 1
ATOM 1815 N N . THR A 1 247 ? -5.609 -4.231 3.456 1.00 95.75 247 THR A N 1
ATOM 1816 C CA . THR A 1 247 ? -5.010 -5.132 4.445 1.00 95.75 247 THR A CA 1
ATOM 1817 C C . THR A 1 247 ? -5.889 -5.167 5.696 1.00 95.75 247 THR A C 1
ATOM 1819 O O . THR A 1 247 ? -6.791 -4.340 5.855 1.00 95.75 247 THR A O 1
ATOM 1822 N N . VAL A 1 248 ? -5.634 -6.112 6.595 1.00 97.50 248 VAL A N 1
ATOM 1823 C CA . VAL A 1 248 ? -6.352 -6.219 7.867 1.00 97.50 248 VAL A CA 1
ATOM 1824 C C . VAL A 1 248 ? -5.857 -5.153 8.846 1.00 97.50 248 VAL A C 1
ATOM 1826 O O . VAL A 1 248 ? -4.659 -4.988 9.058 1.00 97.50 248 VAL A O 1
ATOM 1829 N N . LEU A 1 249 ? -6.797 -4.466 9.494 1.00 98.19 249 LEU A N 1
ATOM 1830 C CA . LEU A 1 249 ? -6.550 -3.720 10.721 1.00 98.19 249 LEU A CA 1
ATOM 1831 C C . LEU A 1 249 ? -6.616 -4.710 11.893 1.00 98.19 249 LEU A C 1
ATOM 1833 O O . LEU A 1 249 ? -7.695 -5.132 12.319 1.00 98.19 249 LEU A O 1
ATOM 1837 N N . HIS A 1 250 ? -5.450 -5.128 12.373 1.00 98.19 250 HIS A N 1
ATOM 1838 C CA . HIS A 1 250 ? -5.289 -6.086 13.463 1.00 98.19 250 HIS A CA 1
ATOM 1839 C C . HIS A 1 250 ? -5.548 -5.408 14.804 1.00 98.19 250 HIS A C 1
ATOM 1841 O O . HIS A 1 250 ? -4.915 -4.396 15.094 1.00 98.19 250 HIS A O 1
ATOM 1847 N N . ARG A 1 251 ? -6.423 -5.980 15.638 1.00 98.31 251 ARG A N 1
ATOM 1848 C CA . ARG A 1 251 ? -6.597 -5.567 17.034 1.00 98.31 251 ARG A CA 1
ATOM 1849 C C . ARG A 1 251 ? -5.670 -6.380 17.929 1.00 98.31 251 ARG A C 1
ATOM 1851 O O . ARG A 1 251 ? -5.637 -7.607 17.856 1.00 98.31 251 ARG A O 1
ATOM 1858 N N . TYR A 1 252 ? -5.001 -5.698 18.842 1.00 98.50 252 TYR A N 1
ATOM 1859 C CA . TYR A 1 252 ? -4.374 -6.276 20.021 1.00 98.50 252 TYR A CA 1
ATOM 1860 C C . TYR A 1 252 ? -5.011 -5.682 21.276 1.00 98.50 252 TYR A C 1
ATOM 1862 O O . TYR A 1 252 ? -5.559 -4.582 21.235 1.00 98.50 252 TYR A O 1
ATOM 1870 N N . TYR A 1 253 ? -4.936 -6.396 22.393 1.00 98.06 253 TYR A N 1
ATOM 1871 C CA . TYR A 1 253 ? -5.480 -5.955 23.672 1.00 98.06 253 TYR A CA 1
ATOM 1872 C C . TYR A 1 253 ? -4.477 -6.202 24.801 1.00 98.06 253 TYR A C 1
ATOM 1874 O O . TYR A 1 253 ? -3.931 -7.299 24.915 1.00 98.06 253 TYR A O 1
ATOM 1882 N N . ASN A 1 254 ? -4.249 -5.187 25.633 1.00 97.69 254 ASN A N 1
ATOM 1883 C CA . ASN A 1 254 ? -3.501 -5.292 26.880 1.00 97.69 254 ASN A CA 1
ATOM 1884 C C . ASN A 1 254 ? -4.488 -5.201 28.051 1.00 97.69 254 ASN A C 1
ATOM 1886 O O . ASN A 1 254 ? -5.077 -4.149 28.305 1.00 97.69 254 ASN A O 1
ATOM 1890 N N . ALA A 1 255 ? -4.672 -6.319 28.756 1.00 95.56 255 ALA A N 1
ATOM 1891 C CA . ALA A 1 255 ? -5.640 -6.429 29.845 1.00 95.56 255 ALA A CA 1
ATOM 1892 C C . ALA A 1 255 ? -5.243 -5.624 31.094 1.00 95.56 255 ALA A C 1
ATOM 1894 O O . ALA A 1 255 ? -6.122 -5.095 31.769 1.00 95.56 255 ALA A O 1
ATOM 1895 N N . SER A 1 256 ? -3.944 -5.482 31.377 1.00 95.12 256 SER A N 1
ATOM 1896 C CA . SER A 1 256 ? -3.430 -4.825 32.589 1.00 95.12 256 SER A CA 1
ATOM 1897 C C . SER A 1 256 ? -3.684 -3.316 32.621 1.00 95.12 256 SER A C 1
ATOM 1899 O O . SER A 1 256 ? -3.769 -2.732 33.697 1.00 95.12 256 SER A O 1
ATOM 1901 N N . ILE A 1 257 ? -3.808 -2.687 31.449 1.00 95.38 257 ILE A N 1
ATOM 1902 C CA . ILE A 1 257 ? -4.173 -1.267 31.289 1.00 95.38 257 ILE A CA 1
ATOM 1903 C C . ILE A 1 257 ? -5.536 -1.083 30.607 1.00 95.38 257 ILE A C 1
ATOM 1905 O O . ILE A 1 257 ? -5.930 0.043 30.324 1.00 95.38 257 ILE A O 1
ATOM 1909 N N . ALA A 1 258 ? -6.243 -2.185 30.333 1.00 95.44 258 ALA A N 1
ATOM 1910 C CA . ALA A 1 258 ? -7.484 -2.231 29.566 1.00 95.44 258 ALA A CA 1
ATOM 1911 C C . ALA A 1 258 ? -7.434 -1.383 28.279 1.00 95.44 258 ALA A C 1
ATOM 1913 O O . ALA A 1 258 ? -8.289 -0.521 28.095 1.00 95.44 258 ALA A O 1
ATOM 1914 N N . ASN A 1 259 ? -6.439 -1.607 27.406 1.00 97.62 259 ASN A N 1
ATOM 1915 C CA . ASN A 1 259 ? -6.328 -0.893 26.127 1.00 97.62 259 ASN A CA 1
ATOM 1916 C C . ASN A 1 259 ? -6.320 -1.815 24.899 1.00 97.62 259 ASN A C 1
ATOM 1918 O O . ASN A 1 259 ? -5.533 -2.758 24.799 1.00 97.62 259 ASN A O 1
ATOM 1922 N N . SER A 1 260 ? -7.145 -1.460 23.918 1.00 97.31 260 SER A N 1
ATOM 1923 C CA . SER A 1 260 ? -7.126 -1.918 22.540 1.00 97.31 260 SER A CA 1
ATOM 1924 C C . SER A 1 260 ? -6.178 -1.065 21.688 1.00 97.31 260 SER A C 1
ATOM 1926 O O . SER A 1 260 ? -6.283 0.162 21.623 1.00 97.31 260 SER A O 1
ATOM 1928 N N . PHE A 1 261 ? -5.289 -1.743 20.972 1.00 96.69 261 PHE A N 1
ATOM 1929 C CA . PHE A 1 261 ? -4.351 -1.192 19.998 1.00 96.69 261 PHE A CA 1
ATOM 1930 C C . PHE A 1 261 ? -4.671 -1.757 18.611 1.00 96.69 261 PHE A C 1
ATOM 1932 O O . PHE A 1 261 ? -5.038 -2.927 18.501 1.00 96.69 261 PHE A O 1
ATOM 1939 N N . TYR A 1 262 ? -4.539 -0.954 17.554 1.00 98.38 262 TYR A N 1
ATOM 1940 C CA . TYR A 1 262 ? -4.869 -1.350 16.188 1.00 98.38 262 TYR A CA 1
ATOM 1941 C C . TYR A 1 262 ? -3.714 -1.019 15.245 1.00 98.38 262 TYR A C 1
ATOM 1943 O O . TYR A 1 262 ? -3.148 0.071 15.293 1.00 98.38 262 TYR A O 1
ATOM 1951 N N . THR A 1 263 ? -3.354 -1.971 14.388 1.00 97.38 263 THR A N 1
ATOM 1952 C CA . THR A 1 263 ? -2.201 -1.849 13.489 1.00 97.38 263 THR A CA 1
ATOM 1953 C C . THR A 1 263 ? -2.432 -2.589 12.178 1.00 97.38 263 THR A C 1
ATOM 1955 O O . THR A 1 263 ? -3.050 -3.652 12.166 1.00 97.38 263 THR A O 1
ATOM 1958 N N . ILE A 1 264 ? -1.925 -2.057 11.064 1.00 95.56 264 ILE A N 1
ATOM 1959 C CA . ILE A 1 264 ? -1.873 -2.807 9.793 1.00 95.56 264 ILE A CA 1
ATOM 1960 C C . ILE A 1 264 ? -0.647 -3.724 9.678 1.00 95.56 264 ILE A C 1
ATOM 1962 O O . ILE A 1 264 ? -0.587 -4.572 8.791 1.00 95.56 264 ILE A O 1
ATOM 1966 N N . GLY A 1 265 ? 0.341 -3.555 10.560 1.00 92.19 265 GLY A N 1
ATOM 1967 C CA . GLY A 1 265 ? 1.497 -4.441 10.674 1.00 92.19 265 GLY A CA 1
ATOM 1968 C C . GLY A 1 265 ? 1.280 -5.444 11.800 1.00 92.19 265 GLY A C 1
ATOM 1969 O O . GLY A 1 265 ? 1.238 -5.044 12.962 1.00 92.19 265 GLY A O 1
ATOM 1970 N N . ARG A 1 266 ? 1.147 -6.733 11.470 1.00 92.75 266 ARG A N 1
ATOM 1971 C CA . ARG A 1 266 ? 1.040 -7.816 12.457 1.00 92.75 266 ARG A CA 1
ATOM 1972 C C . ARG A 1 266 ? 2.429 -8.245 12.943 1.00 92.75 266 ARG A C 1
ATOM 1974 O O . ARG A 1 266 ? 3.237 -8.698 12.137 1.00 92.75 266 ARG A O 1
ATOM 1981 N N . ASP A 1 267 ? 2.676 -8.153 14.248 1.00 93.56 267 ASP A N 1
ATOM 1982 C CA . ASP A 1 267 ? 3.908 -8.628 14.898 1.00 93.56 267 ASP A CA 1
ATOM 1983 C C . ASP A 1 267 ? 3.632 -9.066 16.348 1.00 93.56 267 ASP A C 1
ATOM 1985 O O . ASP A 1 267 ? 3.908 -8.365 17.325 1.00 93.56 267 ASP A O 1
ATOM 1989 N N . ASP A 1 268 ? 3.049 -10.256 16.489 1.00 93.88 268 ASP A N 1
ATOM 1990 C CA . ASP A 1 268 ? 2.630 -10.813 17.780 1.00 93.88 268 ASP A CA 1
ATOM 1991 C C . ASP A 1 268 ? 3.816 -10.977 18.762 1.00 93.88 268 ASP A C 1
ATOM 1993 O O . ASP A 1 268 ? 3.647 -10.867 19.980 1.00 93.88 268 ASP A O 1
ATOM 1997 N N . ALA A 1 269 ? 5.033 -11.185 18.246 1.00 94.12 269 ALA A N 1
ATOM 1998 C CA . ALA A 1 269 ? 6.245 -11.369 19.044 1.00 94.12 269 ALA A CA 1
ATOM 1999 C C . ALA A 1 269 ? 6.815 -10.045 19.579 1.00 94.12 269 ALA A C 1
ATOM 2001 O O . ALA A 1 269 ? 7.361 -10.012 20.684 1.00 94.12 269 ALA A O 1
ATOM 2002 N N . SER A 1 270 ? 6.692 -8.946 18.831 1.00 93.88 270 SER A N 1
ATOM 2003 C CA . SER A 1 270 ? 7.067 -7.620 19.333 1.00 93.88 270 SER A CA 1
ATOM 2004 C C . SER A 1 270 ? 6.005 -7.041 20.262 1.00 93.88 270 SER A C 1
ATOM 2006 O O . SER A 1 270 ? 6.357 -6.502 21.308 1.00 93.88 270 SER A O 1
ATOM 2008 N N . TYR A 1 271 ? 4.713 -7.177 19.941 1.00 94.69 271 TYR A N 1
ATOM 2009 C CA . TYR A 1 271 ? 3.644 -6.577 20.750 1.00 94.69 271 TYR A CA 1
ATOM 2010 C C . TYR A 1 271 ? 3.424 -7.275 22.103 1.00 94.69 271 TYR A C 1
ATOM 2012 O O . TYR A 1 271 ? 3.161 -6.596 23.099 1.00 94.69 271 TYR A O 1
ATOM 2020 N N . SER A 1 272 ? 3.642 -8.592 22.196 1.00 95.38 272 SER A N 1
ATOM 2021 C CA . SER A 1 272 ? 3.557 -9.323 23.475 1.00 95.38 272 SER A CA 1
ATOM 2022 C C . SER A 1 272 ? 4.562 -8.833 24.529 1.00 95.38 272 SER A C 1
ATOM 2024 O O . SER A 1 272 ? 4.230 -8.805 25.713 1.00 95.38 272 SER A O 1
ATOM 2026 N N . LYS A 1 273 ? 5.737 -8.326 24.120 1.00 96.19 273 LYS A N 1
ATOM 2027 C CA . LYS A 1 273 ? 6.728 -7.690 25.020 1.00 96.19 273 LYS A CA 1
ATOM 2028 C C . LYS A 1 273 ? 6.197 -6.427 25.712 1.00 96.19 273 LYS A C 1
ATOM 2030 O O . LYS A 1 273 ? 6.709 -6.045 26.758 1.00 96.19 273 LYS A O 1
ATOM 2035 N N . PHE A 1 274 ? 5.163 -5.801 25.149 1.00 94.19 274 PHE A N 1
ATOM 2036 C CA . PHE A 1 274 ? 4.465 -4.639 25.708 1.00 94.19 274 PHE A CA 1
ATOM 2037 C C . PHE A 1 274 ? 3.121 -5.018 26.365 1.00 94.19 274 PHE A C 1
ATOM 2039 O O . PHE A 1 274 ? 2.280 -4.152 26.607 1.00 94.19 274 PHE A O 1
ATOM 2046 N N . GLY A 1 275 ? 2.890 -6.311 26.631 1.00 96.75 275 GLY A N 1
ATOM 2047 C CA . GLY A 1 275 ? 1.667 -6.835 27.251 1.00 96.75 275 GLY A CA 1
ATOM 2048 C C . GLY A 1 275 ? 0.445 -6.895 26.327 1.00 96.75 275 GLY A C 1
ATOM 2049 O O . GLY A 1 275 ? -0.666 -7.105 26.809 1.00 96.75 275 GLY A O 1
ATOM 2050 N N . TYR A 1 276 ? 0.621 -6.698 25.018 1.00 97.81 276 TYR A N 1
ATOM 2051 C CA . TYR A 1 276 ? -0.462 -6.745 24.035 1.00 97.81 276 TYR A CA 1
ATOM 2052 C C . TYR A 1 276 ? -0.603 -8.143 23.423 1.00 97.81 276 TYR A C 1
ATOM 2054 O O . TYR A 1 276 ? 0.298 -8.632 22.742 1.00 97.81 276 TYR A O 1
ATOM 2062 N N . THR A 1 277 ? -1.772 -8.756 23.599 1.00 98.19 277 THR A N 1
ATOM 2063 C CA . THR A 1 277 ? -2.135 -10.051 23.002 1.00 98.19 277 THR A CA 1
ATOM 2064 C C . THR A 1 277 ? -2.991 -9.834 21.757 1.00 98.19 277 THR A C 1
ATOM 2066 O O . THR A 1 277 ? -3.845 -8.946 21.743 1.00 98.19 277 THR A O 1
ATOM 2069 N N . TYR A 1 278 ? -2.786 -10.626 20.699 1.00 97.94 278 TYR A N 1
ATOM 2070 C CA . TYR A 1 278 ? -3.594 -10.521 19.479 1.00 97.94 278 TYR A CA 1
ATOM 2071 C C . TYR A 1 278 ? -5.064 -10.862 19.763 1.00 97.94 278 TYR A C 1
ATOM 2073 O O . TYR A 1 278 ? -5.371 -11.916 20.316 1.00 97.94 278 TYR A O 1
ATOM 2081 N N . ALA A 1 279 ? -5.966 -9.963 19.373 1.00 97.00 279 ALA A N 1
ATOM 2082 C CA . ALA A 1 279 ? -7.396 -10.015 19.671 1.00 97.00 279 ALA A CA 1
ATOM 2083 C C . ALA A 1 279 ? -8.272 -10.085 18.402 1.00 97.00 279 ALA A C 1
ATOM 2085 O O . ALA A 1 279 ? -9.479 -9.852 18.471 1.00 97.00 279 ALA A O 1
ATOM 2086 N N . GLY A 1 280 ? -7.672 -10.409 17.250 1.00 96.38 280 GLY A N 1
ATOM 2087 C CA . GLY A 1 280 ? -8.369 -10.668 15.988 1.00 96.38 280 GLY A CA 1
ATOM 2088 C C . GLY A 1 280 ? -8.287 -9.543 14.950 1.00 96.38 280 GLY A C 1
ATOM 2089 O O . GLY A 1 280 ? -7.587 -8.543 15.110 1.00 96.38 280 GLY A O 1
ATOM 2090 N N . ALA A 1 281 ? -9.007 -9.734 13.845 1.00 96.75 281 ALA A N 1
ATOM 2091 C CA . ALA A 1 281 ? -9.168 -8.740 12.789 1.00 96.75 281 ALA A CA 1
ATOM 2092 C C . ALA A 1 281 ? -10.344 -7.809 13.129 1.00 96.75 281 ALA A C 1
ATOM 2094 O O . ALA A 1 281 ? -11.450 -8.292 13.359 1.00 96.75 281 ALA A O 1
ATOM 2095 N N . ALA A 1 282 ? -10.124 -6.492 13.147 1.00 97.25 282 ALA A N 1
ATOM 2096 C CA . ALA A 1 282 ? -11.183 -5.515 13.420 1.00 97.25 282 ALA A CA 1
ATOM 2097 C C . ALA A 1 282 ? -11.926 -5.088 12.142 1.00 97.25 282 ALA A C 1
ATOM 2099 O O . ALA A 1 282 ? -13.155 -4.996 12.122 1.00 97.25 282 ALA A O 1
ATOM 2100 N N . ALA A 1 283 ? -11.167 -4.829 11.075 1.00 97.94 283 ALA A N 1
ATOM 2101 C CA . ALA A 1 283 ? -11.652 -4.347 9.785 1.00 97.94 283 ALA A CA 1
ATOM 2102 C C . ALA A 1 283 ? -10.642 -4.658 8.668 1.00 97.94 283 ALA A C 1
ATOM 2104 O O . ALA A 1 283 ? -9.504 -5.036 8.943 1.00 97.94 283 ALA A O 1
ATOM 2105 N N . ASN A 1 284 ? -11.034 -4.421 7.416 1.00 97.75 284 ASN A N 1
ATOM 2106 C CA . ASN A 1 284 ? -10.095 -4.221 6.312 1.00 97.75 284 ASN A CA 1
ATOM 2107 C C . ASN A 1 284 ? -9.918 -2.710 6.090 1.00 97.75 284 ASN A C 1
ATOM 2109 O O . ASN A 1 284 ? -10.879 -1.958 6.219 1.00 97.75 284 ASN A O 1
ATOM 2113 N N . VAL A 1 285 ? -8.716 -2.252 5.750 1.00 97.94 285 VAL A N 1
ATOM 2114 C CA . VAL A 1 285 ? -8.404 -0.839 5.460 1.00 97.94 285 VAL A CA 1
ATOM 2115 C C . VAL A 1 285 ? -7.476 -0.748 4.253 1.00 97.94 285 VAL A C 1
ATOM 2117 O O . VAL A 1 285 ? -6.720 -1.679 3.984 1.00 97.94 285 VAL A O 1
ATOM 2120 N N . PHE A 1 286 ? -7.510 0.353 3.503 1.00 97.56 286 PHE A N 1
ATOM 2121 C CA . PHE A 1 286 ? -6.590 0.547 2.381 1.00 97.56 286 PHE A CA 1
ATOM 2122 C C . PHE A 1 286 ? -5.185 0.902 2.868 1.00 97.56 286 PHE A C 1
ATOM 2124 O O . PHE A 1 286 ? -5.011 1.649 3.830 1.00 97.56 286 PHE A O 1
ATOM 2131 N N . THR A 1 287 ? -4.175 0.396 2.167 1.00 94.88 287 THR A N 1
ATOM 2132 C CA . THR A 1 287 ? -2.755 0.654 2.469 1.00 94.88 287 THR A CA 1
ATOM 2133 C C . THR A 1 287 ? -2.249 1.969 1.869 1.00 94.88 287 THR A C 1
ATOM 2135 O O . THR A 1 287 ? -1.191 2.457 2.254 1.00 94.88 287 THR A O 1
ATOM 2138 N N . ALA A 1 288 ? -3.020 2.554 0.949 1.00 94.56 288 ALA A N 1
ATOM 2139 C CA . ALA A 1 288 ? -2.720 3.778 0.214 1.00 94.56 288 ALA A CA 1
ATOM 2140 C C . ALA A 1 288 ? -3.963 4.681 0.123 1.00 94.56 288 ALA A C 1
ATOM 2142 O O . ALA A 1 288 ? -5.094 4.204 0.253 1.00 94.56 288 ALA A O 1
ATOM 2143 N N . LYS A 1 289 ? -3.776 5.978 -0.158 1.00 94.81 289 LYS A N 1
ATOM 2144 C CA . LYS A 1 289 ? -4.888 6.928 -0.328 1.00 94.81 289 LYS A CA 1
ATOM 2145 C C . LYS A 1 289 ? -5.622 6.707 -1.658 1.00 94.81 289 LYS A C 1
ATOM 2147 O O . LYS A 1 289 ? -5.282 7.314 -2.672 1.00 94.81 289 LYS A O 1
ATOM 2152 N N . VAL A 1 290 ? -6.633 5.843 -1.645 1.00 94.06 290 VAL A N 1
ATOM 2153 C CA . VAL A 1 290 ? -7.540 5.595 -2.783 1.00 94.06 290 VAL A CA 1
ATOM 2154 C C . VAL A 1 290 ? -8.609 6.703 -2.914 1.00 94.06 290 VAL A C 1
ATOM 2156 O O . VAL A 1 290 ? -8.781 7.494 -1.981 1.00 94.06 290 VAL A O 1
ATOM 2159 N N . PRO A 1 291 ? -9.346 6.807 -4.041 1.00 92.94 291 PRO A N 1
ATOM 2160 C CA . PRO A 1 291 ? -10.394 7.817 -4.197 1.00 92.94 291 PRO A CA 1
ATOM 2161 C C . PRO A 1 291 ? -11.452 7.751 -3.094 1.00 92.94 291 PRO A C 1
ATOM 2163 O O . PRO A 1 291 ? -11.867 6.672 -2.672 1.00 92.94 291 PRO A O 1
ATOM 2166 N N . ASN A 1 292 ? -11.903 8.925 -2.648 1.00 91.69 292 ASN A N 1
ATOM 2167 C CA . ASN A 1 292 ? -12.876 9.114 -1.564 1.00 91.69 292 ASN A CA 1
ATOM 2168 C C . ASN A 1 292 ? -12.453 8.561 -0.187 1.00 91.69 292 ASN A C 1
ATOM 2170 O O . ASN A 1 292 ? -13.243 8.639 0.754 1.00 91.69 292 ASN A O 1
ATOM 2174 N N . ALA A 1 293 ? -11.234 8.030 -0.043 1.00 95.50 293 ALA A N 1
ATOM 2175 C CA . ALA A 1 293 ? -10.694 7.599 1.239 1.00 95.50 293 ALA A CA 1
ATOM 2176 C C . ALA A 1 293 ? -9.907 8.723 1.934 1.00 95.50 293 ALA A C 1
ATOM 2178 O O . ALA A 1 293 ? -9.159 9.488 1.314 1.00 95.50 293 ALA A O 1
ATOM 2179 N N . THR A 1 294 ? -10.057 8.781 3.251 1.00 97.12 294 THR A N 1
ATOM 2180 C CA . THR A 1 294 ? -9.290 9.615 4.175 1.00 97.12 294 THR A CA 1
ATOM 2181 C C . THR A 1 294 ? -8.336 8.749 4.998 1.00 97.12 294 THR A C 1
ATOM 2183 O O . THR A 1 294 ? -8.445 7.523 5.010 1.00 97.12 294 THR A O 1
ATOM 2186 N N . ALA A 1 295 ? -7.369 9.372 5.664 1.00 97.94 295 ALA A N 1
ATOM 2187 C CA . ALA A 1 295 ? -6.460 8.672 6.559 1.00 97.94 295 ALA A CA 1
ATOM 2188 C C . ALA A 1 295 ? -7.156 8.329 7.887 1.00 97.94 295 ALA A C 1
ATOM 2190 O O . ALA A 1 295 ? -7.861 9.153 8.463 1.00 97.94 295 ALA A O 1
ATOM 2191 N N . LEU A 1 296 ? -6.918 7.119 8.392 1.00 98.38 296 LEU A N 1
ATOM 2192 C CA . LEU A 1 296 ? -7.202 6.744 9.771 1.00 98.38 296 LEU A CA 1
ATOM 2193 C C . LEU A 1 296 ? -5.967 7.092 10.608 1.00 98.38 296 LEU A C 1
ATOM 2195 O O . LEU A 1 296 ? -4.942 6.410 10.543 1.00 98.38 296 LEU A O 1
ATOM 2199 N N . HIS A 1 297 ? -6.048 8.186 11.354 1.00 98.12 297 HIS A N 1
ATOM 2200 C CA . HIS A 1 297 ? -4.969 8.689 12.196 1.00 98.12 297 HIS A CA 1
ATOM 2201 C C . HIS A 1 297 ? -4.976 7.978 13.547 1.00 98.12 297 HIS A C 1
ATOM 2203 O O . HIS A 1 297 ? -6.019 7.915 14.199 1.00 98.12 297 HIS A O 1
ATOM 2209 N N . ARG A 1 298 ? -3.812 7.483 13.975 1.00 98.12 298 ARG A N 1
ATOM 2210 C CA . ARG A 1 298 ? -3.593 6.903 15.301 1.00 98.12 298 ARG A CA 1
ATOM 2211 C C . ARG A 1 298 ? -3.005 7.943 16.249 1.00 98.12 298 ARG A C 1
ATOM 2213 O O . ARG A 1 298 ? -2.078 8.674 15.886 1.00 98.12 298 ARG A O 1
ATOM 2220 N N . TYR A 1 299 ? -3.528 7.962 17.468 1.00 98.25 299 TYR A N 1
ATOM 2221 C CA . TYR A 1 299 ? -3.084 8.816 18.558 1.00 98.25 299 TYR A CA 1
ATOM 2222 C C . TYR A 1 299 ? -2.873 8.004 19.844 1.00 98.25 299 TYR A C 1
ATOM 2224 O O . TYR A 1 299 ? -3.572 7.018 20.085 1.00 98.25 299 TYR A O 1
ATOM 2232 N N . TRP A 1 300 ? -1.972 8.474 20.706 1.00 97.19 300 TRP A N 1
ATOM 2233 C CA . TRP A 1 300 ? -1.619 7.865 21.991 1.00 97.19 300 TRP A CA 1
ATOM 2234 C C . TRP A 1 300 ? -1.714 8.876 23.136 1.00 97.19 300 TRP A C 1
ATOM 2236 O O . TRP A 1 300 ? -1.126 9.958 23.068 1.00 97.19 300 TRP A O 1
ATOM 2246 N N . ASN A 1 301 ? -2.415 8.532 24.217 1.00 96.75 301 ASN A N 1
ATOM 2247 C CA . ASN A 1 301 ? -2.449 9.341 25.434 1.00 96.75 301 ASN A CA 1
ATOM 2248 C C . ASN A 1 301 ? -1.404 8.822 26.445 1.00 96.75 301 ASN A C 1
ATOM 2250 O O . ASN A 1 301 ? -1.589 7.752 27.029 1.00 96.75 301 ASN A O 1
ATOM 2254 N N . PRO A 1 302 ? -0.311 9.567 26.706 1.00 94.75 302 PRO A N 1
ATOM 2255 C CA . PRO A 1 302 ? 0.755 9.106 27.592 1.00 94.75 302 PRO A CA 1
ATOM 2256 C C . PRO A 1 302 ? 0.355 9.081 29.074 1.00 94.75 302 PRO A C 1
ATOM 2258 O O . PRO A 1 302 ? 1.059 8.442 29.857 1.00 94.75 302 PRO A O 1
ATOM 2261 N N . THR A 1 303 ? -0.738 9.747 29.458 1.00 94.94 303 THR A N 1
ATOM 2262 C CA . THR A 1 303 ? -1.257 9.778 30.832 1.00 94.94 303 THR A CA 1
ATOM 2263 C C . THR A 1 303 ? -2.161 8.577 31.089 1.00 94.94 303 THR A C 1
ATOM 2265 O O . THR A 1 303 ? -1.919 7.829 32.030 1.00 94.94 303 THR A O 1
ATOM 2268 N N . THR A 1 304 ? -3.164 8.350 30.234 1.00 94.44 304 THR A N 1
ATOM 2269 C CA . THR A 1 304 ? -4.145 7.261 30.414 1.00 94.44 304 THR A CA 1
ATOM 2270 C C . THR A 1 304 ? -3.694 5.917 29.844 1.00 94.44 304 THR A C 1
ATOM 2272 O O . THR A 1 304 ? -4.302 4.902 30.159 1.00 94.44 304 THR A O 1
ATOM 2275 N N . LYS A 1 305 ? -2.621 5.899 29.040 1.00 95.62 305 LYS A N 1
ATOM 2276 C CA . LYS A 1 305 ? -2.086 4.713 28.346 1.00 95.62 305 LYS A CA 1
ATOM 2277 C C . LYS A 1 305 ? -3.060 4.084 27.337 1.00 95.62 305 LYS A C 1
ATOM 2279 O O . LYS A 1 305 ? -2.981 2.888 27.068 1.00 95.62 305 LYS A O 1
ATOM 2284 N N . HIS A 1 306 ? -3.934 4.900 26.745 1.00 96.81 306 HIS A N 1
ATOM 2285 C CA . HIS A 1 306 ? -4.880 4.470 25.711 1.00 96.81 306 HIS A CA 1
ATOM 2286 C 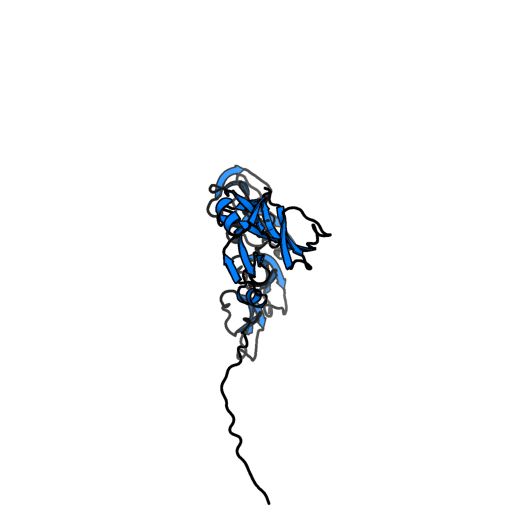C . HIS A 1 306 ? -4.501 4.971 24.319 1.00 96.81 306 HIS A C 1
ATOM 2288 O O . HIS A 1 306 ? -4.003 6.089 24.152 1.00 96.81 306 HIS A O 1
ATOM 2294 N N . HIS A 1 307 ? -4.821 4.164 23.309 1.00 97.31 307 HIS A N 1
ATOM 2295 C CA . HIS A 1 307 ? -4.835 4.579 21.907 1.00 97.31 307 HIS A CA 1
ATOM 2296 C C . HIS A 1 307 ? -6.217 5.106 21.493 1.00 97.31 307 HIS A C 1
ATOM 2298 O O . HIS A 1 307 ? -7.242 4.691 22.035 1.00 97.31 307 HIS A O 1
ATOM 2304 N N . PHE A 1 308 ? -6.246 5.991 20.498 1.00 97.00 308 PHE A N 1
ATOM 2305 C CA . PHE A 1 308 ? -7.454 6.521 19.861 1.00 97.00 308 PHE A CA 1
ATOM 2306 C C . PHE A 1 308 ? -7.239 6.642 18.347 1.00 97.00 308 PHE A C 1
ATOM 2308 O O . PHE A 1 308 ? -6.123 6.904 17.896 1.00 97.00 308 PHE A O 1
ATOM 2315 N N . TYR A 1 309 ? -8.302 6.449 17.564 1.00 98.06 309 TYR A N 1
ATOM 2316 C CA . TYR A 1 309 ? -8.265 6.465 16.101 1.00 98.06 309 TYR A CA 1
ATOM 2317 C C . TYR A 1 309 ? -9.359 7.382 15.560 1.00 98.06 309 TYR A C 1
ATOM 2319 O O . TYR A 1 309 ? -10.514 7.303 15.982 1.00 98.06 309 TYR A O 1
ATOM 2327 N N . SER A 1 310 ? -8.997 8.249 14.616 1.00 96.75 310 SER A N 1
ATOM 2328 C CA . SER A 1 310 ? -9.916 9.227 14.033 1.00 96.75 310 SER A CA 1
ATOM 2329 C C . SER A 1 310 ? -9.619 9.477 12.560 1.00 96.75 310 SER A C 1
ATOM 2331 O O . SER A 1 310 ? -8.467 9.444 12.132 1.00 96.75 310 SER A O 1
ATOM 2333 N N . VAL A 1 311 ? -10.668 9.774 11.797 1.00 97.38 311 VAL A N 1
ATOM 2334 C CA . VAL A 1 311 ? -10.574 10.304 10.427 1.00 97.38 311 VAL A CA 1
ATOM 2335 C C . VAL A 1 311 ? -10.287 11.811 10.383 1.00 97.38 311 VAL A C 1
ATOM 2337 O O . VAL A 1 311 ? -10.002 12.358 9.320 1.00 97.38 311 VAL A O 1
ATOM 2340 N N . VAL A 1 312 ? -10.348 12.484 11.538 1.00 95.06 312 VAL A N 1
ATOM 2341 C CA . VAL A 1 312 ? -9.987 13.895 11.705 1.00 95.06 312 VAL A CA 1
ATOM 2342 C C . VAL A 1 312 ? -8.514 13.995 12.100 1.00 95.06 312 VAL A C 1
ATOM 2344 O O . VAL A 1 312 ? -8.069 13.370 13.070 1.00 95.06 312 VAL A O 1
ATOM 2347 N N . TYR A 1 313 ? -7.760 14.801 11.355 1.00 96.50 313 TYR A N 1
ATOM 2348 C CA . TYR A 1 313 ? -6.363 15.105 11.646 1.00 96.50 313 TYR A CA 1
ATOM 2349 C C . TYR A 1 313 ? -6.229 16.255 12.653 1.00 96.50 313 TYR A C 1
ATOM 2351 O O . TYR A 1 313 ? -6.839 17.307 12.479 1.00 96.50 313 TYR A O 1
ATOM 2359 N N . SER A 1 314 ? -5.367 16.080 13.654 1.00 95.69 314 SER A N 1
ATOM 2360 C CA . SER A 1 314 ? -4.857 17.153 14.508 1.00 95.69 314 SER A CA 1
ATOM 2361 C C . SER A 1 314 ? -3.365 16.941 14.762 1.00 95.69 314 SER A C 1
ATOM 2363 O O . SER A 1 314 ? -2.966 15.928 15.338 1.00 95.69 314 SER A O 1
ATOM 2365 N N . SER A 1 315 ? -2.531 17.901 14.363 1.00 92.00 315 SER A N 1
ATOM 2366 C CA . SER A 1 315 ? -1.081 17.865 14.604 1.00 92.00 315 SER A CA 1
ATOM 2367 C C . SER A 1 315 ? -0.717 18.058 16.080 1.00 92.00 315 SER A C 1
ATOM 2369 O O . SER A 1 315 ? 0.271 17.497 16.548 1.00 92.00 315 SER A O 1
ATOM 2371 N N . THR A 1 316 ? -1.523 18.819 16.824 1.00 92.69 316 THR A N 1
ATOM 2372 C CA . THR A 1 316 ? -1.330 19.104 18.256 1.00 92.69 316 THR A CA 1
ATOM 2373 C C . THR A 1 316 ? -1.958 18.047 19.170 1.00 92.69 316 THR A C 1
ATOM 2375 O O . THR A 1 316 ? -1.693 18.039 20.372 1.00 92.69 316 THR A O 1
ATOM 2378 N N . GLY A 1 317 ? -2.741 17.122 18.606 1.00 92.94 317 GLY A N 1
ATOM 2379 C CA . GLY A 1 317 ? -3.448 16.069 19.330 1.00 92.94 317 GLY A CA 1
ATOM 2380 C C . GLY A 1 317 ? -4.924 16.378 19.596 1.00 92.94 317 GLY A C 1
ATOM 2381 O O . GLY A 1 317 ? -5.461 17.399 19.168 1.00 92.94 317 GLY A O 1
ATOM 2382 N N . ILE A 1 318 ? -5.602 15.452 20.273 1.00 92.94 318 ILE A N 1
ATOM 2383 C CA . ILE A 1 318 ? -7.041 15.502 20.569 1.00 92.94 318 ILE A CA 1
ATOM 2384 C C . ILE A 1 318 ? -7.225 15.062 22.022 1.00 92.94 318 ILE A C 1
ATOM 2386 O O . ILE A 1 318 ? -6.854 13.945 22.358 1.00 92.94 318 ILE A O 1
ATOM 2390 N N . ASN A 1 319 ? -7.777 15.910 22.896 1.00 91.19 319 ASN A N 1
ATOM 2391 C CA . ASN A 1 319 ? -8.127 15.559 24.287 1.00 91.19 319 ASN A CA 1
ATOM 2392 C C . ASN A 1 319 ? -7.008 14.819 25.066 1.00 91.19 319 ASN A C 1
ATOM 2394 O O . ASN A 1 319 ? -7.245 13.814 25.735 1.00 91.19 319 ASN A O 1
ATOM 2398 N N . GLY A 1 320 ? -5.759 15.283 24.937 1.00 93.88 320 GLY A N 1
ATOM 2399 C CA . GLY A 1 320 ? -4.575 14.680 25.571 1.00 93.88 320 GLY A CA 1
ATOM 2400 C C . GLY A 1 320 ? -3.941 13.498 24.817 1.00 93.88 320 GLY A C 1
ATOM 2401 O O . GLY A 1 320 ? -2.832 13.086 25.162 1.00 93.88 320 GLY A O 1
ATOM 2402 N N . PHE A 1 321 ? -4.581 12.981 23.765 1.00 96.88 321 PHE A N 1
ATOM 2403 C CA . PHE A 1 321 ? -3.984 12.011 22.847 1.00 96.88 321 PHE A CA 1
ATOM 2404 C C . PHE 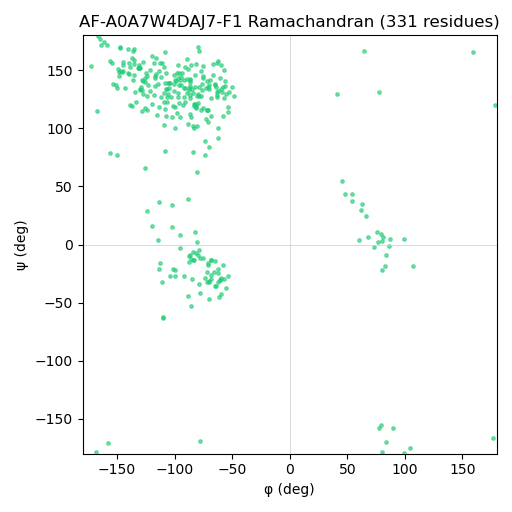A 1 321 ? -3.077 12.729 21.837 1.00 96.88 321 PHE A C 1
ATOM 2406 O O . PHE A 1 321 ? -3.530 13.596 21.089 1.00 96.88 321 PHE A O 1
ATOM 2413 N N . LYS A 1 322 ? -1.795 12.363 21.796 1.00 97.75 322 LYS A N 1
ATOM 2414 C CA . LYS A 1 322 ? -0.783 12.895 20.871 1.00 97.75 322 LYS A CA 1
ATOM 2415 C C . LYS A 1 322 ? -0.801 12.115 19.559 1.00 97.75 322 LYS A C 1
ATOM 2417 O O . LYS A 1 322 ? -0.979 10.902 19.584 1.00 97.75 322 LYS A O 1
ATOM 2422 N N . TYR A 1 323 ? -0.610 12.793 18.429 1.00 97.94 323 TYR A N 1
ATOM 2423 C CA . TYR A 1 323 ? -0.545 12.141 17.118 1.00 97.94 323 TYR A CA 1
ATOM 2424 C C . TYR A 1 323 ? 0.679 11.221 17.008 1.00 97.94 323 TYR A C 1
ATOM 2426 O O . TYR A 1 323 ? 1.772 11.603 17.421 1.00 97.94 323 TYR A O 1
ATOM 2434 N N . GLU A 1 324 ? 0.495 10.032 16.431 1.00 96.75 324 GLU A N 1
ATOM 2435 C CA . GLU A 1 324 ? 1.592 9.111 16.118 1.00 96.75 324 GLU A CA 1
ATOM 2436 C C . GLU A 1 324 ? 1.825 8.991 14.609 1.00 96.75 324 GLU A C 1
ATOM 2438 O O . GLU A 1 324 ? 2.907 9.309 14.120 1.00 96.75 324 GLU A O 1
ATOM 2443 N N . LYS A 1 325 ? 0.826 8.497 13.863 1.00 96.38 325 LYS A N 1
ATOM 2444 C CA . LYS A 1 325 ? 0.939 8.220 12.422 1.00 96.38 325 LYS A CA 1
ATOM 2445 C C . LYS A 1 325 ? -0.428 8.016 11.756 1.00 96.38 325 LYS A C 1
ATOM 2447 O O . LYS A 1 325 ? -1.464 7.950 12.417 1.00 96.38 325 LYS A O 1
ATOM 2452 N N . VAL A 1 326 ? -0.414 7.828 10.438 1.00 97.12 326 VAL A N 1
ATOM 2453 C CA . VAL A 1 326 ? -1.511 7.188 9.700 1.00 97.12 326 VAL A CA 1
ATOM 2454 C C . VAL A 1 326 ? -1.393 5.671 9.871 1.00 97.12 326 VAL A C 1
ATOM 2456 O O . VAL A 1 326 ? -0.319 5.108 9.660 1.00 97.12 326 VAL A O 1
ATOM 2459 N N . GLU A 1 327 ? -2.481 5.007 10.259 1.00 97.00 327 GLU A N 1
ATOM 2460 C CA . GLU A 1 327 ? -2.544 3.543 10.361 1.00 97.00 327 GLU A CA 1
ATOM 2461 C C . GLU A 1 327 ? -3.045 2.893 9.065 1.00 97.00 327 GLU A C 1
ATOM 2463 O O . GLU A 1 327 ? -2.680 1.771 8.753 1.00 97.00 327 GLU A O 1
ATOM 2468 N N . GLY A 1 328 ? -3.846 3.603 8.277 1.00 97.38 328 GLY A N 1
ATOM 2469 C CA . GLY A 1 328 ? -4.353 3.147 6.985 1.00 97.38 328 GLY A CA 1
ATOM 2470 C C . GLY A 1 328 ? -5.312 4.174 6.398 1.00 97.38 328 GLY A C 1
ATOM 2471 O O . GLY A 1 328 ? -5.396 5.296 6.897 1.00 97.38 328 GLY A O 1
ATOM 2472 N N . TYR A 1 329 ? -6.059 3.794 5.366 1.00 98.25 329 TYR A N 1
ATOM 2473 C CA . TYR A 1 329 ? -7.063 4.654 4.745 1.00 98.25 329 TYR A CA 1
ATOM 2474 C C . TYR A 1 329 ? -8.445 3.995 4.749 1.00 98.25 329 TYR A C 1
ATOM 2476 O O . TYR A 1 329 ? -8.598 2.802 4.478 1.00 98.25 329 TYR A O 1
ATOM 2484 N N . VAL A 1 330 ? -9.455 4.795 5.071 1.00 98.38 330 VAL A N 1
ATOM 2485 C CA . VAL A 1 330 ? -10.855 4.399 5.273 1.00 98.38 330 VAL A CA 1
ATOM 2486 C C . VAL A 1 330 ? -11.770 5.408 4.587 1.00 98.38 330 VAL A C 1
ATOM 2488 O O . VAL A 1 330 ? -11.327 6.484 4.194 1.00 98.38 330 VAL A O 1
ATOM 2491 N N . TYR A 1 331 ? -13.048 5.094 4.424 1.00 97.62 331 TYR A N 1
ATOM 2492 C CA . TYR A 1 331 ? -14.031 6.079 3.978 1.00 97.62 331 TYR A CA 1
ATOM 2493 C C . TYR A 1 331 ? -14.565 6.870 5.181 1.00 97.62 331 TYR A C 1
ATOM 2495 O O . TYR A 1 331 ? -14.573 6.369 6.307 1.00 97.62 331 TYR A O 1
ATOM 2503 N N . ASN A 1 332 ? -15.027 8.099 4.939 1.00 95.38 332 ASN A N 1
ATOM 2504 C CA . ASN A 1 332 ? -15.762 8.866 5.949 1.00 95.38 332 ASN A CA 1
ATOM 2505 C C . ASN A 1 332 ? -17.007 8.085 6.436 1.00 95.38 332 ASN A C 1
ATOM 2507 O O . ASN A 1 332 ? -17.529 7.272 5.663 1.00 95.38 332 ASN A O 1
ATOM 2511 N N . PRO A 1 333 ? -17.430 8.286 7.701 1.00 91.69 333 PRO A N 1
ATOM 2512 C CA . PRO A 1 333 ? -18.606 7.634 8.285 1.00 91.69 333 PRO A CA 1
ATOM 2513 C C . PRO A 1 333 ? -19.902 7.920 7.511 1.00 91.69 333 PRO A C 1
ATOM 2515 O O . PRO A 1 333 ? -20.044 9.045 6.985 1.00 91.69 333 PRO A O 1
#

Foldseek 3Di:
DDDDDDDDDDDDDDDPPPPPPPQKDKDLDPDADPQKAFQAWDALDVVNVRGIITMIGGNPPDFKGKHQDPDADAQKAQQAKEWDAAQDRNGHHPPHIGIITMIGGCFQPFKGKHQDLDDHAQKAFQFKDWDAAQDRNGHCPVHIGIITIIGGCPQPFKGKGFPSHDDHPQKDFPDFAADCRQPHDGRRITIIGRNDHFDKAFFWWKAAPLGETDTARDDDQPVVVVRRIHTDDRQFIAGPDDDPQKAFFWWWAQPVLGYIDTASDDDQPVVVVVRTHTDGTRGIFGSYDDPQKAFFWWWAQPVSRYIDTHSDDDCPADPRTHTDGGRGIGHGD

InterPro domains:
  IPR043708 Domain of unknown function DUF5648 [PF18885] (204-330)